Protein 7Z1K (pdb70)

Nearest PDB structures (foldseek):
  7z1k-assembly1_A  TM=1.006E+00  e=3.858E-34  Homo sapiens
  1ow1-assembly1_A  TM=9.967E-01  e=6.738E-31  Homo sapiens
  7z27-assembly1_B  TM=7.861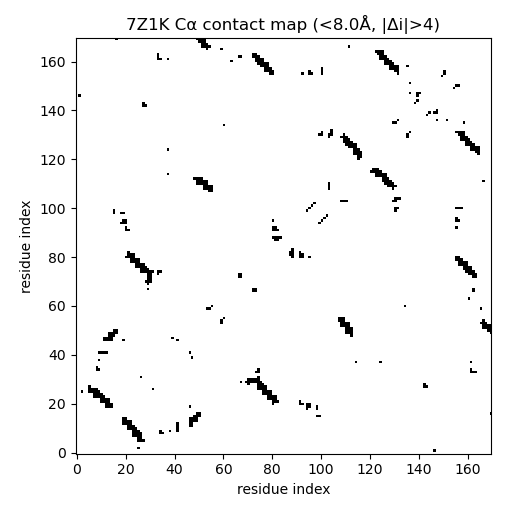E-01  e=8.344E-12  Homo sapiens
  7z27-assembly1_A  TM=7.556E-01  e=5.512E-12  Homo sapiens
  8g5o-assembly1_B  TM=2.895E-01  e=6.027E-01  Homo sapiens

Organism: Homo sapiens (NCBI:txid9606)

Foldseek 3Di:
DCLVVFDFDDWAWEAEDPAIATKTKTWQAAACVLVVVFPDDHPPDDHHYQDDKDALDDVRLVVLVVQVPHRHFKTKIKIAGDADDPVRRVVNQVRLVPVPQVVCVVVNIWTWDFGDDPPDPDGQKIKTKAWDDPSCLVVCCVRPVVVCVVDPVNGGIIMIMMGGD/DDDDD

B-factor: mean 33.81, std 11.43, range [14.98, 87.72]

Structure (mmCIF, N/CA/C/O backbone):
data_7Z1K
#
_entry.id   7Z1K
#
_cell.length_a   43.327
_cell.length_b   60.517
_cell.length_c   68.273
_cell.angle_alpha   90.000
_cell.angle_beta   90.000
_cell.angle_gamma   90.000
#
_symmetry.space_group_name_H-M   'P 21 21 21'
#
loop_
_entity.id
_entity.type
_entity.pdbx_description
1 polymer 'Msx2-interacting protein'
2 polymer SER-TYR-SER-PRO-THR-SEP
3 water water
#
loop_
_atom_site.group_PDB
_atom_site.id
_atom_site.type_symbol
_atom_site.label_atom_id
_atom_site.label_alt_id
_atom_site.label_comp_id
_atom_site.label_asym_id
_atom_site.label_entity_id
_atom_site.label_seq_id
_atom_site.pdbx_PDB_ins_code
_atom_site.Cartn_x
_atom_site.Cartn_y
_atom_site.Cartn_z
_atom_site.occupancy
_atom_site.B_iso_or_equiv
_atom_site.auth_seq_id
_atom_site.auth_comp_id
_atom_site.auth_asym_id
_atom_site.auth_atom_id
_atom_site.pdbx_PDB_model_num
ATOM 1 N N . GLN A 1 8 ? 5.58950 -0.87022 4.99408 1.000 70.66347 3500 GLN A N 1
ATOM 2 C CA . GLN A 1 8 ? 6.49797 -0.26291 4.03058 1.000 60.32234 3500 GLN A CA 1
ATOM 3 C C . GLN A 1 8 ? 6.24081 -0.79334 2.62413 1.000 72.47278 3500 GLN A C 1
ATOM 4 O O . GLN A 1 8 ? 5.34275 -1.60924 2.40829 1.000 75.41870 3500 GLN A O 1
ATOM 6 N N . LEU A 1 9 ? 7.03375 -0.31451 1.66777 1.000 68.41662 3501 LEU A N 1
ATOM 7 C CA . LEU A 1 9 ? 6.99753 -0.80436 0.29862 1.000 53.04092 3501 LEU A CA 1
ATOM 8 C C . LEU A 1 9 ? 8.05778 -1.86566 0.03904 1.000 45.06637 3501 LEU A C 1
ATOM 9 O O . LEU A 1 9 ? 8.22990 -2.29114 -1.10924 1.000 47.17409 3501 LEU A O 1
ATOM 14 N N . LEU A 1 10 ? 8.76990 -2.30055 1.07838 1.000 42.62639 3502 LEU A N 1
ATOM 15 C CA . LEU A 1 10 ? 9.76104 -3.36373 0.97885 1.000 46.15258 3502 LEU A CA 1
ATOM 16 C C . LEU A 1 10 ? 9.13640 -4.75317 0.93482 1.000 48.74003 3502 LEU A C 1
ATOM 17 O O . LEU A 1 10 ? 9.85443 -5.74924 1.09005 1.000 52.68614 3502 LEU A O 1
ATOM 22 N N . LYS A 1 11 ? 7.81643 -4.83751 0.76982 1.000 41.70681 3503 LYS A N 1
ATOM 23 C CA . LYS A 1 11 ? 7.18527 -6.08848 0.37312 1.000 37.51229 3503 LYS A CA 1
ATOM 24 C C . LYS A 1 11 ? 7.26579 -6.27780 -1.13450 1.000 36.22671 3503 LYS A C 1
ATOM 25 O O . LYS A 1 11 ? 7.35918 -7.41330 -1.62079 1.000 31.39452 3503 LYS A O 1
ATOM 31 N N . LYS A 1 12 ? 7.22997 -5.17200 -1.87866 1.000 26.05189 3504 LYS A N 1
ATOM 32 C CA . LYS A 1 12 ? 7.41433 -5.22062 -3.32212 1.000 34.49211 3504 LYS A CA 1
ATOM 33 C C . LYS A 1 12 ? 8.83398 -5.62390 -3.68409 1.000 33.24413 3504 LYS A C 1
ATOM 34 O O . LYS A 1 12 ? 9.06770 -6.16060 -4.77264 1.000 30.65086 3504 LYS A O 1
ATOM 40 N N . TYR A 1 13 ? 9.79019 -5.37304 -2.78562 1.000 30.73343 3505 TYR A N 1
ATOM 41 C CA . TYR A 1 13 ? 11.20920 -5.62546 -3.02443 1.000 29.57487 3505 TYR A CA 1
ATOM 42 C C . TYR A 1 13 ? 11.67825 -6.60515 -1.95477 1.000 24.57422 3505 TYR A C 1
ATOM 43 O O . TYR A 1 13 ? 12.26208 -6.20174 -0.93594 1.000 27.56711 3505 TYR A O 1
ATOM 52 N N . PRO A 1 14 ? 11.43622 -7.90008 -2.15375 1.000 26.07225 3506 PRO A N 1
ATOM 53 C CA . PRO A 1 14 ? 11.58882 -8.86253 -1.05444 1.000 27.36455 3506 PRO A CA 1
ATOM 54 C C . PRO A 1 14 ? 13.04344 -9.10715 -0.67461 1.000 25.61175 3506 PRO A C 1
ATOM 55 O O . PRO A 1 14 ? 13.95298 -9.01894 -1.50676 1.000 26.24467 3506 PRO A O 1
ATOM 59 N N . ILE A 1 15 ? 13.24171 -9.44468 0.60076 1.000 24.44122 3507 ILE A N 1
ATOM 60 C CA . ILE A 1 15 ? 14.56145 -9.80507 1.11250 1.000 21.93741 3507 ILE A CA 1
ATOM 61 C C . ILE A 1 15 ? 14.93781 -11.17913 0.57583 1.000 24.75941 3507 ILE A C 1
ATOM 62 O O . ILE A 1 15 ? 14.21784 -12.16333 0.78646 1.000 24.78345 3507 ILE A O 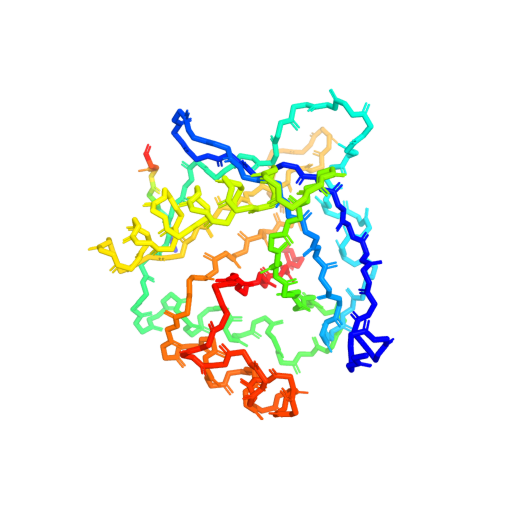1
ATOM 67 N N . VAL A 1 16 ? 16.07316 -11.25528 -0.11881 1.000 21.49639 3508 VAL A N 1
ATOM 68 C CA . VAL A 1 16 ? 16.55670 -12.51813 -0.66538 1.000 24.08684 3508 VAL A CA 1
ATOM 69 C C . VAL A 1 16 ? 17.85267 -12.98081 -0.01094 1.000 23.72709 3508 VAL A C 1
ATOM 70 O O . VAL A 1 16 ? 18.26547 -14.13219 -0.23354 1.000 24.80322 3508 VAL A O 1
ATOM 74 N N . TRP A 1 17 ? 18.49977 -12.13481 0.78627 1.000 21.48798 3509 TRP A N 1
ATOM 75 C CA . TRP A 1 17 ? 19.72336 -12.52268 1.48416 1.000 22.74727 3509 TRP A CA 1
ATOM 76 C C . TRP A 1 17 ? 19.87033 -11.65846 2.72264 1.000 20.44436 3509 TRP A C 1
ATOM 77 O O . TRP A 1 17 ? 19.48581 -10.48545 2.73053 1.000 22.89117 3509 TRP A O 1
ATOM 88 N N . GLN A 1 18 ? 20.44401 -12.24244 3.76538 1.000 21.43212 3510 GLN A N 1
ATOM 89 C CA . GLN A 1 18 ? 20.66517 -11.52603 5.01026 1.000 18.01280 3510 GLN A CA 1
ATOM 90 C C . GLN A 1 18 ? 21.97391 -12.02568 5.58557 1.000 26.95407 3510 GLN A C 1
ATOM 91 O O . GLN A 1 18 ? 22.16918 -13.23649 5.70590 1.000 24.80147 3510 GLN A O 1
ATOM 97 N N . GLY A 1 19 ? 22.88231 -11.11643 5.90208 1.000 19.45032 3511 GLY A N 1
ATOM 98 C CA . GLY A 1 19 ? 24.16701 -11.55527 6.40192 1.000 24.83887 3511 GLY A CA 1
ATOM 99 C C . GLY A 1 19 ? 25.07378 -10.38486 6.67374 1.000 22.72992 3511 GLY A C 1
ATOM 100 O O . GLY A 1 19 ? 24.61591 -9.25500 6.86210 1.000 25.70708 3511 GLY A O 1
ATOM 101 N N . LEU A 1 20 ? 26.37135 -10.67037 6.69992 1.000 21.99773 3512 LEU A N 1
ATOM 102 C CA . LEU A 1 20 ? 27.39298 -9.68068 7.01329 1.000 21.83376 3512 LEU A CA 1
ATOM 103 C C . LEU A 1 20 ? 28.22332 -9.38384 5.77595 1.000 19.52717 3512 LEU A C 1
ATOM 104 O O . LEU A 1 20 ? 28.65541 -10.31224 5.07760 1.000 23.09830 3512 LEU A O 1
ATOM 109 N N . LEU A 1 21 ? 28.46567 -8.10215 5.52288 1.000 18.43368 3513 LEU A N 1
ATOM 110 C CA . LEU A 1 21 ? 29.47168 -7.67198 4.56539 1.000 17.94390 3513 LEU A CA 1
ATOM 111 C C . LEU A 1 21 ? 30.75350 -7.36743 5.31672 1.000 21.75979 3513 LEU A C 1
ATOM 112 O O . LEU A 1 21 ? 30.72196 -6.98948 6.49162 1.000 21.75772 3513 LEU A O 1
ATOM 117 N N . ALA A 1 22 ? 31.88599 -7.51240 4.63072 1.000 20.78216 3514 ALA A N 1
ATOM 118 C CA . ALA A 1 22 ? 33.16425 -7.17410 5.23876 1.000 23.31011 3514 ALA A CA 1
ATOM 119 C C . ALA A 1 22 ? 33.98391 -6.33228 4.27627 1.000 25.18603 3514 ALA A C 1
ATOM 120 O O . ALA A 1 22 ? 33.90185 -6.47898 3.05404 1.000 23.59770 3514 ALA A O 1
ATOM 122 N N . LEU A 1 23 ? 34.76892 -5.43712 4.85570 1.000 20.93874 3515 LEU A N 1
ATOM 123 C CA . LEU A 1 23 ? 35.64577 -4.56034 4.09288 1.000 17.71600 3515 LEU A CA 1
ATOM 124 C C . LEU A 1 23 ? 36.74444 -4.16456 5.05748 1.000 23.92286 3515 LEU A C 1
ATOM 125 O O . LEU A 1 23 ? 36.45270 -3.56960 6.10224 1.000 24.77053 3515 LEU A O 1
ATOM 130 N N . LYS A 1 24 ? 37.97584 -4.55722 4.74816 1.000 24.70247 3516 LYS A N 1
ATOM 131 C CA . LYS A 1 24 ? 39.13143 -4.31877 5.62230 1.000 32.01274 3516 LYS A CA 1
ATOM 132 C C . LYS A 1 24 ? 38.82027 -4.96754 6.97073 1.000 24.11104 3516 LYS A C 1
ATOM 133 O O . LYS A 1 24 ? 38.49017 -6.16430 7.00395 1.000 24.03802 3516 LYS A O 1
ATOM 139 N N . ASN A 1 25 ? 38.90088 -4.24025 8.08503 1.000 24.80435 3517 ASN A N 1
ATOM 140 C CA . ASN A 1 25 ? 38.60452 -4.78400 9.40352 1.000 26.05036 3517 ASN A CA 1
ATOM 141 C C . ASN A 1 25 ? 37.20470 -4.42289 9.87657 1.000 25.51110 3517 ASN A C 1
ATOM 142 O O . ASN A 1 25 ? 36.92187 -4.49426 11.07623 1.000 28.55614 3517 ASN A O 1
ATOM 147 N N . ASP A 1 26 ? 36.31648 -4.05933 8.95933 1.000 25.58782 3518 ASP A N 1
ATOM 148 C CA . ASP A 1 26 ? 34.97879 -3.62098 9.31128 1.000 21.65149 3518 ASP A CA 1
ATOM 149 C C . ASP A 1 26 ? 33.96003 -4.62150 8.77674 1.000 19.19963 3518 ASP A C 1
ATOM 150 O O . ASP A 1 26 ? 34.20868 -5.30244 7.77744 1.000 23.58307 3518 ASP A O 1
ATOM 155 N N . THR A 1 27 ? 32.81402 -4.69849 9.45782 1.000 25.51564 3519 THR A N 1
ATOM 156 C CA . THR A 1 27 ? 31.69751 -5.54672 9.05530 1.000 22.62440 3519 THR A CA 1
ATOM 157 C C . THR A 1 27 ? 30.39215 -4.76352 9.17565 1.000 22.45431 3519 THR A C 1
ATOM 158 O O . THR A 1 27 ? 30.28395 -3.80061 9.93965 1.000 22.20653 3519 THR A O 1
ATOM 162 N N . ALA A 1 28 ? 29.38002 -5.19717 8.42660 1.000 18.64208 3520 ALA A N 1
ATOM 163 C CA . ALA A 1 28 ? 28.06925 -4.56977 8.56054 1.000 21.75768 3520 ALA A CA 1
ATOM 164 C C . ALA A 1 28 ? 26.98792 -5.58846 8.24548 1.000 20.33662 3520 ALA A C 1
ATOM 165 O O . ALA A 1 28 ? 27.07753 -6.27436 7.22558 1.000 21.81793 3520 ALA A O 1
ATOM 167 N N . ALA A 1 29 ? 25.96678 -5.66475 9.10798 1.000 21.30975 3521 ALA A N 1
ATOM 168 C CA . ALA A 1 29 ? 24.84867 -6.57810 8.89020 1.000 23.20879 3521 ALA A CA 1
ATOM 169 C C . ALA A 1 29 ? 23.83016 -5.93078 7.96293 1.000 20.40941 3521 ALA A C 1
ATOM 170 O O . ALA A 1 29 ? 23.35953 -4.81474 8.22480 1.000 21.94622 3521 ALA A O 1
ATOM 172 N N . VAL A 1 30 ? 23.48264 -6.63305 6.88208 1.000 19.06411 3522 VAL A N 1
ATOM 173 C CA . VAL A 1 30 ? 22.58878 -6.08493 5.87793 1.000 16.73956 3522 VAL A CA 1
ATOM 174 C C . VAL A 1 30 ? 21.53665 -7.10075 5.47582 1.000 18.59511 3522 VAL A C 1
ATOM 175 O O . VAL A 1 30 ? 21.71219 -8.31937 5.58753 1.000 20.90290 3522 VAL A O 1
ATOM 179 N N . GLN A 1 31 ? 20.44199 -6.56568 4.95642 1.000 19.66172 3523 GLN A N 1
ATOM 180 C CA . GLN A 1 31 ? 19.45192 -7.34043 4.22594 1.000 20.44467 3523 GLN A CA 1
ATOM 181 C C . GLN A 1 31 ? 19.47020 -6.87122 2.77768 1.000 21.33329 3523 GLN A C 1
ATOM 182 O O . GLN A 1 31 ? 19.50769 -5.65915 2.51528 1.000 21.14749 3523 GLN A O 1
ATOM 188 N N . LEU A 1 32 ? 19.49064 -7.81983 1.84169 1.000 21.06996 3524 LEU A N 1
ATOM 189 C CA . LEU A 1 32 ? 19.50633 -7.49755 0.41860 1.000 14.98003 3524 LEU A CA 1
ATOM 190 C C . LEU A 1 32 ? 18.11044 -7.68620 -0.16065 1.000 20.91386 3524 LEU A C 1
ATOM 191 O O . LEU A 1 32 ? 17.55508 -8.79235 -0.10261 1.000 22.29755 3524 LEU A O 1
ATOM 196 N N . HIS A 1 33 ? 17.55938 -6.61191 -0.72284 1.000 21.55599 3525 HIS A N 1
ATOM 197 C CA . HIS A 1 33 ? 16.22321 -6.60150 -1.31574 1.000 24.65577 3525 HIS A CA 1
ATOM 198 C C . HIS A 1 33 ? 16.30404 -6.73413 -2.83435 1.000 19.88740 3525 HIS A C 1
ATOM 199 O O . HIS A 1 33 ? 17.06034 -6.00117 -3.48286 1.000 22.94523 3525 HIS A O 1
ATOM 206 N N . PHE A 1 34 ? 15.49971 -7.63337 -3.39942 1.000 21.13821 3526 PHE A N 1
ATOM 207 C CA . PHE A 1 34 ? 15.47453 -7.80593 -4.85298 1.000 22.49265 3526 PHE A CA 1
ATOM 208 C C . PHE A 1 34 ? 14.77729 -6.63029 -5.53854 1.000 25.15619 3526 PHE A C 1
ATOM 209 O O . PHE A 1 34 ? 13.63719 -6.29237 -5.20509 1.000 26.51898 3526 PHE A O 1
ATOM 217 N N . VAL A 1 35 ? 15.44753 -6.01009 -6.50690 1.000 24.49709 3527 VAL A N 1
ATOM 218 C CA . VAL A 1 35 ? 14.89980 -4.85480 -7.21656 1.000 26.27114 3527 VAL A CA 1
ATOM 219 C C . VAL A 1 35 ? 14.49570 -5.20567 -8.64288 1.000 30.15702 3527 VAL A C 1
ATOM 220 O O . VAL A 1 35 ? 13.35959 -4.95475 -9.04925 1.000 30.93154 3527 VAL A O 1
ATOM 224 N N . SER A 1 36 ? 15.41462 -5.76727 -9.42710 1.000 24.85972 3528 SER A N 1
ATOM 225 C CA . SER A 1 36 ? 15.07262 -6.15324 -10.78914 1.000 28.35644 3528 SER A CA 1
ATOM 226 C C . SER A 1 36 ? 16.08976 -7.15959 -11.30488 1.000 24.08262 3528 SER A C 1
ATOM 227 O O . SER A 1 36 ? 17.10224 -7.44927 -10.65894 1.000 26.26507 3528 SER A O 1
ATOM 230 N N . GLY A 1 37 ? 15.80334 -7.68690 -12.48763 1.000 25.84644 3529 GLY A N 1
ATOM 231 C CA . GLY A 1 37 ? 16.69751 -8.63489 -13.10937 1.000 20.77253 3529 GLY A CA 1
ATOM 232 C C . GLY A 1 37 ? 16.31753 -10.06519 -12.79511 1.000 30.31751 3529 GLY A C 1
ATOM 233 O O . GLY A 1 37 ? 15.12993 -10.39540 -12.70610 1.000 28.60392 3529 GLY A O 1
ATOM 234 N N . ASN A 1 38 ? 17.32360 -10.91429 -12.59757 1.000 25.96750 3530 ASN A N 1
ATOM 235 C CA . ASN A 1 38 ? 17.15298 -12.35742 -12.46027 1.000 31.00808 3530 ASN A CA 1
ATOM 236 C C . ASN A 1 38 ? 17.51532 -12.75043 -11.02784 1.000 29.09200 3530 ASN A C 1
ATOM 237 O O . ASN A 1 38 ? 18.69655 -12.79118 -10.67147 1.000 31.52589 3530 ASN A O 1
ATOM 242 N N . ASN A 1 39 ? 16.50436 -13.04813 -10.20716 1.000 37.35919 3531 ASN A N 1
ATOM 243 C CA . ASN A 1 39 ? 16.77279 -13.37766 -8.80679 1.000 39.43375 3531 ASN A CA 1
ATOM 244 C C . ASN A 1 39 ? 17.58720 -14.65699 -8.63967 1.000 42.13805 3531 ASN A C 1
ATOM 245 O O . ASN A 1 39 ? 18.23269 -14.83176 -7.59831 1.000 37.96743 3531 ASN A O 1
ATOM 250 N N . VAL A 1 40 ? 17.56515 -15.55863 -9.62525 1.000 33.63193 3532 VAL A N 1
ATOM 251 C CA . VAL A 1 40 ? 18.31654 -16.80321 -9.50454 1.000 37.33791 3532 VAL A CA 1
ATOM 252 C C . VAL A 1 40 ? 19.79688 -16.51049 -9.31681 1.000 32.14464 3532 VAL A C 1
ATOM 253 O O . VAL A 1 40 ? 20.50087 -17.24346 -8.60812 1.000 36.28212 3532 VAL A O 1
ATOM 257 N N . LEU A 1 41 ? 20.28425 -15.41638 -9.90915 1.000 32.74011 3533 LEU A N 1
ATOM 258 C CA . LEU A 1 41 ? 21.69036 -15.06469 -9.76187 1.000 30.76169 3533 LEU A CA 1
ATOM 259 C C . LEU A 1 41 ? 22.04223 -14.78477 -8.30744 1.000 25.64868 3533 LEU A C 1
ATOM 260 O O . LEU A 1 41 ? 23.16525 -15.06568 -7.87913 1.000 34.08480 3533 LEU A O 1
ATOM 265 N N . ALA A 1 42 ? 21.10215 -14.24712 -7.52892 1.000 24.55397 3534 ALA A N 1
ATOM 266 C CA . ALA A 1 42 ? 21.38842 -14.01092 -6.11850 1.000 30.49115 3534 ALA A CA 1
ATOM 267 C C . ALA A 1 42 ? 21.57111 -15.32916 -5.38065 1.000 24.34502 3534 ALA A C 1
ATOM 268 O O . ALA A 1 42 ? 22.55676 -15.51704 -4.66018 1.000 26.17214 3534 ALA A O 1
ATOM 270 N N . HIS A 1 43 ? 20.61539 -16.24810 -5.54657 1.000 26.53568 3535 HIS A N 1
ATOM 271 C CA . HIS A 1 43 ? 20.70245 -17.56353 -4.92282 1.000 29.90718 3535 HIS A CA 1
ATOM 272 C C . HIS A 1 43 ? 21.97351 -18.29584 -5.33060 1.000 24.53138 3535 HIS A C 1
ATOM 273 O O . HIS A 1 43 ? 22.58655 -18.99077 -4.50923 1.000 27.52715 3535 HIS A O 1
ATOM 280 N N . ARG A 1 44 ? 22.39500 -18.14054 -6.58559 1.000 25.31015 3536 ARG A N 1
ATOM 281 C CA . ARG A 1 44 ? 23.56428 -18.86482 -7.07591 1.000 32.06881 3536 ARG A CA 1
ATOM 282 C C . ARG A 1 44 ? 24.87657 -18.20857 -6.67069 1.000 33.29654 3536 ARG A C 1
ATOM 283 O O . ARG A 1 44 ? 25.86863 -18.91127 -6.44913 1.000 30.93412 3536 ARG A O 1
ATOM 291 N N . SER A 1 45 ? 24.91049 -16.87967 -6.57461 1.000 30.39006 3537 SER A N 1
ATOM 292 C CA . SER A 1 45 ? 26.16302 -16.16050 -6.36774 1.000 27.27081 3537 SER A CA 1
ATOM 293 C C . SER A 1 45 ? 26.46546 -15.84182 -4.91232 1.000 31.82548 3537 SER A C 1
ATOM 294 O O . SER A 1 45 ? 27.63955 -15.70210 -4.55503 1.000 38.03526 3537 SER A O 1
ATOM 297 N N . LEU A 1 46 ? 25.45876 -15.72400 -4.06941 1.000 22.45048 3538 LEU A N 1
ATOM 298 C CA . LEU A 1 46 ? 25.74074 -15.25407 -2.72057 1.000 23.64715 3538 LEU A CA 1
ATOM 299 C C . LEU A 1 46 ? 26.03889 -16.42473 -1.78574 1.000 32.11304 3538 LEU A C 1
ATOM 300 O O . LEU A 1 46 ? 25.55326 -17.54018 -1.99906 1.000 26.57421 3538 LEU A O 1
ATOM 305 N N . PRO A 1 47 ? 26.83280 -16.21830 -0.74263 1.000 31.05833 3539 PRO A N 1
ATOM 306 C CA . PRO A 1 47 ? 27.21613 -17.33572 0.12454 1.000 30.77417 3539 PRO A CA 1
ATOM 307 C C . PRO A 1 47 ? 26.08182 -17.74304 1.05671 1.000 27.15021 3539 PRO A C 1
ATOM 308 O O . PRO A 1 47 ? 25.01576 -17.12684 1.10655 1.000 36.34554 3539 PRO A O 1
ATOM 312 N N . LEU A 1 48 ? 26.32695 -18.82228 1.78929 1.000 37.72297 3540 LEU A N 1
ATOM 313 C CA . LEU A 1 48 ? 25.49126 -19.13473 2.93762 1.000 42.35644 3540 LEU A CA 1
ATOM 314 C C . LEU A 1 48 ? 25.77899 -18.14212 4.05626 1.000 53.43481 3540 LEU A C 1
ATOM 315 O O . LEU A 1 48 ? 26.92696 -17.73634 4.27319 1.000 45.32376 3540 LEU A O 1
ATOM 320 N N . SER A 1 49 ? 24.72887 -17.74705 4.77247 1.000 38.97759 3541 SER A N 1
ATOM 321 C CA . SER A 1 49 ? 24.87014 -16.79517 5.86625 1.000 64.28823 3541 SER A CA 1
ATOM 322 C C . SER A 1 49 ? 24.51525 -17.41270 7.21405 1.000 67.88881 3541 SER A C 1
ATOM 323 O O . SER A 1 49 ? 24.25367 -16.68560 8.17759 1.000 61.01107 3541 SER A O 1
ATOM 326 N N . GLU A 1 50 ? 24.50849 -18.74275 7.30312 1.000 71.86948 3542 GLU A N 1
ATOM 327 C CA . GLU A 1 50 ? 24.23862 -19.43645 8.56059 1.000 74.52992 3542 GLU A CA 1
ATOM 328 C C . GLU A 1 50 ? 25.50843 -19.49626 9.41456 1.000 70.58930 3542 GLU A C 1
ATOM 329 O O . GLU A 1 50 ? 26.02184 -20.55952 9.76090 1.000 74.72660 3542 GLU A O 1
ATOM 331 N N . GLY A 1 51 ? 26.01828 -18.31171 9.74304 1.000 74.52474 3543 GLY A N 1
ATOM 332 C CA . GLY A 1 51 ? 27.17917 -18.18112 10.59814 1.000 68.09477 3543 GLY A CA 1
ATOM 333 C C . GLY A 1 51 ? 28.52198 -18.27514 9.90968 1.000 69.16692 3543 GLY A C 1
ATOM 334 O O . GLY A 1 51 ? 29.54518 -18.34851 10.60069 1.000 66.21834 3543 GLY A O 1
ATOM 335 N N . GLY A 1 52 ? 28.55944 -18.27022 8.57626 1.000 61.43840 3544 GLY A N 1
ATOM 336 C CA . GLY A 1 52 ? 29.80664 -18.40038 7.86154 1.000 44.19606 3544 GLY A CA 1
ATOM 337 C C . GLY A 1 52 ? 30.57741 -17.09888 7.80929 1.000 38.89838 3544 GLY A C 1
ATOM 338 O O . GLY A 1 52 ? 30.17705 -16.06879 8.36724 1.000 44.33321 3544 GLY A O 1
ATOM 339 N N . PRO A 1 53 ? 31.71771 -17.13604 7.12607 1.000 37.50758 3545 PRO A N 1
ATOM 340 C CA . PRO A 1 53 ? 32.51904 -15.92414 6.97993 1.000 42.04789 3545 PRO A CA 1
ATOM 341 C C . PRO A 1 53 ? 31.72829 -14.84263 6.27364 1.000 36.81481 3545 PRO A C 1
ATOM 342 O O . PRO A 1 53 ? 30.85918 -15.13333 5.42896 1.000 29.33698 3545 PRO A O 1
ATOM 346 N N . PRO A 1 54 ? 32.00225 -13.57605 6.57283 1.000 33.54610 3546 PRO A N 1
ATOM 347 C CA . PRO A 1 54 ? 31.26766 -12.49251 5.91702 1.000 23.15845 3546 PRO A CA 1
ATOM 348 C C . PRO A 1 54 ? 31.59221 -12.41597 4.43107 1.000 24.47085 3546 PRO A C 1
ATOM 349 O O . PRO A 1 54 ? 32.62835 -12.88254 3.95518 1.000 31.50576 3546 PRO A O 1
ATOM 353 N N . LEU A 1 55 ? 30.65195 -11.84330 3.69079 1.000 26.02598 3547 LEU A N 1
ATOM 354 C CA . LEU A 1 55 ? 30.84714 -11.52528 2.27930 1.000 21.94714 3547 LEU A CA 1
ATOM 355 C C . LEU A 1 55 ? 31.84488 -10.38061 2.16444 1.000 26.12967 3547 LEU A C 1
ATOM 356 O O . LEU A 1 55 ? 31.50841 -9.23532 2.48831 1.000 22.06709 3547 LEU A O 1
ATOM 361 N N . ARG A 1 56 ? 33.06523 -10.66691 1.69801 1.000 21.09592 3548 ARG A N 1
ATOM 362 C CA . ARG A 1 56 ? 34.16889 -9.71998 1.82209 1.000 22.98430 3548 ARG A CA 1
ATOM 363 C C . ARG A 1 56 ? 34.42977 -8.96825 0.52180 1.000 24.72000 3548 ARG A C 1
ATOM 364 O O . ARG A 1 56 ? 34.66090 -9.58052 -0.53104 1.000 23.26894 3548 ARG A O 1
ATOM 372 N N . ILE A 1 57 ? 34.42140 -7.63906 0.61321 1.000 24.63411 3549 ILE A N 1
ATOM 373 C CA . ILE A 1 57 ? 34.86580 -6.76491 -0.46821 1.000 23.19830 3549 ILE A CA 1
ATOM 374 C C . ILE A 1 57 ? 36.38235 -6.63946 -0.35625 1.000 27.33264 3549 ILE A C 1
ATOM 375 O O . ILE A 1 57 ? 36.89108 -6.03762 0.59120 1.000 29.16947 3549 ILE A O 1
ATOM 380 N N . ALA A 1 58 ? 37.10929 -7.20078 -1.32326 1.000 27.78058 3550 ALA A N 1
ATOM 381 C CA . ALA A 1 58 ? 38.56326 -7.10159 -1.33120 1.000 27.82803 3550 ALA A CA 1
ATOM 382 C C . ALA A 1 58 ? 39.09843 -6.47935 -2.60939 1.000 29.32101 3550 ALA A C 1
ATOM 383 O O . ALA A 1 58 ? 40.31775 -6.41072 -2.78928 1.000 29.04258 3550 ALA A O 1
ATOM 385 N N . GLN A 1 59 ? 38.22556 -6.03962 -3.50734 1.000 25.21070 3551 GLN A N 1
ATOM 386 C CA . GLN A 1 59 ? 38.64487 -5.35541 -4.71913 1.000 27.10882 3551 GLN A CA 1
ATOM 387 C C . GLN A 1 59 ? 37.72084 -4.17090 -4.94785 1.000 29.07292 3551 GLN A C 1
ATOM 388 O O . GLN A 1 59 ? 36.62826 -4.09443 -4.37967 1.000 25.57774 3551 GLN A O 1
ATOM 394 N N . ARG A 1 60 ? 38.16692 -3.23619 -5.78193 1.000 25.43221 3552 ARG A N 1
ATOM 395 C CA . ARG A 1 60 ? 37.32311 -2.09573 -6.10954 1.000 24.92019 3552 ARG A CA 1
ATOM 396 C C . ARG A 1 60 ? 37.50672 -1.68516 -7.56061 1.000 26.89634 3552 ARG A C 1
ATOM 397 O O . ARG A 1 60 ? 38.54809 -1.92003 -8.17802 1.000 28.30044 3552 ARG A O 1
ATOM 405 N N . MET A 1 61 ? 36.46831 -1.03599 -8.08278 1.000 23.80683 3553 MET A N 1
ATOM 406 C CA . MET A 1 61 ? 36.41621 -0.55435 -9.45489 1.000 30.17547 3553 MET A CA 1
ATOM 407 C C . MET A 1 61 ? 36.11176 0.93812 -9.44165 1.000 26.40476 3553 MET A C 1
ATOM 408 O O . MET A 1 61 ? 35.22647 1.38823 -8.70624 1.000 26.75196 3553 MET A O 1
ATOM 413 N N . ARG A 1 62 ? 36.86700 1.70720 -10.22529 1.000 24.16555 3554 ARG A N 1
ATOM 414 C CA . ARG A 1 62 ? 36.65457 3.14742 -10.27934 1.000 23.83529 3554 ARG A CA 1
ATOM 415 C C . ARG A 1 62 ? 35.27862 3.46462 -10.84272 1.000 24.25566 3554 ARG A C 1
ATOM 416 O O . ARG A 1 62 ? 34.80253 2.80145 -11.7727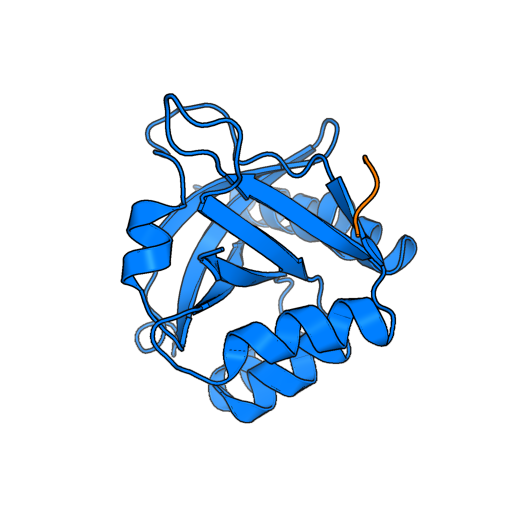0 1.000 25.72136 3554 ARG A O 1
ATOM 424 N N . LEU A 1 63 ? 34.64157 4.49115 -10.27391 1.000 22.85083 3555 LEU A N 1
ATOM 425 C CA . LEU A 1 63 ? 33.37212 5.01878 -10.78028 1.000 23.30914 3555 LEU A CA 1
ATOM 426 C C . LEU A 1 63 ? 33.63434 6.00299 -11.92561 1.000 27.11615 3555 LEU A C 1
ATOM 427 O O . LEU A 1 63 ? 33.36757 7.20273 -11.83826 1.000 26.94328 3555 LEU A O 1
ATOM 432 N N . GLU A 1 64 ? 34.15646 5.46086 -13.02850 1.000 26.44478 3556 GLU A N 1
ATOM 433 C CA . GLU A 1 64 ? 34.53085 6.23768 -14.20594 1.000 26.18748 3556 GLU A CA 1
ATOM 434 C C . GLU A 1 64 ? 33.87865 5.63166 -15.44624 1.000 25.47934 3556 GLU A C 1
ATOM 435 O O . GLU A 1 64 ? 33.29225 4.54313 -15.40134 1.000 22.91733 3556 GLU A O 1
ATOM 441 N N . ALA A 1 65 ? 34.00341 6.35291 -16.56597 1.000 24.38874 3557 ALA A N 1
ATOM 442 C CA . ALA A 1 65 ? 33.14847 6.12132 -17.73128 1.000 24.62562 3557 ALA A CA 1
ATOM 443 C C . ALA A 1 65 ? 33.16549 4.66570 -18.19010 1.000 25.66327 3557 ALA A C 1
ATOM 444 O O . ALA A 1 65 ? 32.12144 4.00484 -18.22175 1.000 24.96771 3557 ALA A O 1
ATOM 446 N N . THR A 1 66 ? 34.33985 4.13149 -18.54451 1.000 22.66943 3558 THR A N 1
ATOM 447 C CA . THR A 1 66 ? 34.33396 2.80560 -19.16545 1.000 24.08011 3558 THR A CA 1
ATOM 448 C C . THR A 1 66 ? 34.00613 1.69960 -18.15978 1.000 21.86784 3558 THR A C 1
ATOM 449 O O . THR A 1 66 ? 33.40922 0.68407 -18.53634 1.000 25.31253 3558 THR A O 1
ATOM 453 N N . GLN A 1 67 ? 34.38533 1.87110 -16.89105 1.000 22.17186 3559 GLN A N 1
ATOM 454 C CA . GLN A 1 67 ? 34.00699 0.90252 -15.86572 1.000 25.56296 3559 GLN A CA 1
ATOM 455 C C . GLN A 1 67 ? 32.49253 0.82850 -15.72297 1.000 24.77902 3559 GLN A C 1
ATOM 456 O O . GLN A 1 67 ? 31.91028 -0.26219 -15.71315 1.000 22.25095 3559 GLN A O 1
ATOM 462 N N . LEU A 1 68 ? 31.83730 1.98971 -15.63892 1.000 23.01968 3560 LEU A N 1
ATOM 463 C CA . LEU A 1 68 ? 30.38831 2.02984 -15.46961 1.000 22.08194 3560 LEU A CA 1
ATOM 464 C C . LEU A 1 68 ? 29.66369 1.59018 -16.73911 1.000 23.85408 3560 LEU A C 1
ATOM 465 O O . LEU A 1 68 ? 28.61957 0.92426 -16.66657 1.000 24.76350 3560 LEU A O 1
ATOM 470 N N . GLU A 1 69 ? 30.20261 1.94520 -17.91170 1.000 24.49038 3561 GLU A N 1
ATOM 471 C CA . GLU A 1 69 ? 29.64454 1.42501 -19.15842 1.000 24.19732 3561 GLU A CA 1
ATOM 472 C C . GLU A 1 69 ? 29.64880 -0.09791 -19.16097 1.000 23.58462 3561 GLU A C 1
ATOM 473 O O . GLU A 1 69 ? 28.70420 -0.73259 -19.64998 1.000 28.22586 3561 GLU A O 1
ATOM 479 N N . GLY A 1 70 ? 30.71292 -0.70144 -18.62673 1.000 22.94722 3562 GLY A N 1
ATOM 480 C CA . GLY A 1 70 ? 30.77924 -2.14859 -18.56754 1.000 22.70292 3562 GLY A CA 1
ATOM 481 C C . GLY A 1 70 ? 29.69396 -2.72311 -17.68382 1.000 27.71725 3562 GLY A C 1
ATOM 482 O O . GLY A 1 70 ? 29.07391 -3.73369 -18.02375 1.000 28.27446 3562 GLY A O 1
ATOM 483 N N . VAL A 1 71 ? 29.42634 -2.06525 -16.55510 1.000 25.40214 3563 VAL A N 1
ATOM 484 C CA . VAL A 1 71 ? 28.36810 -2.53051 -15.66673 1.000 23.95516 3563 VAL A CA 1
ATOM 485 C C . VAL A 1 71 ? 27.01066 -2.38998 -16.34285 1.000 25.47799 3563 VAL A C 1
ATOM 486 O O . VAL A 1 71 ? 26.20757 -3.33156 -16.35526 1.000 27.25004 3563 VAL A O 1
ATOM 490 N N . ALA A 1 72 ? 26.73663 -1.21658 -16.92028 1.000 23.41006 3564 ALA A N 1
ATOM 491 C CA . ALA A 1 72 ? 25.48140 -1.02431 -17.64276 1.000 25.17988 3564 ALA A CA 1
ATOM 492 C C . ALA A 1 72 ? 25.31304 -2.03446 -18.77508 1.000 28.74500 3564 ALA A C 1
ATOM 493 O O . ALA A 1 72 ? 24.18798 -2.47124 -19.05341 1.000 26.64207 3564 ALA A O 1
ATOM 495 N N . ARG A 1 73 ? 26.41364 -2.42491 -19.42423 1.000 29.43311 3565 ARG A N 1
ATOM 496 C CA . ARG A 1 73 ? 26.36118 -3.37819 -20.53385 1.000 29.75861 3565 ARG A CA 1
ATOM 497 C C . ARG A 1 73 ? 25.66961 -4.68207 -20.13661 1.000 40.07941 3565 ARG A C 1
ATOM 498 O O . ARG A 1 73 ? 24.83009 -5.20553 -20.88071 1.000 33.01054 3565 ARG A O 1
ATOM 506 N N . ARG A 1 74 ? 25.99728 -5.21434 -18.96094 1.000 37.50560 3566 ARG A N 1
ATOM 507 C CA . ARG A 1 74 ? 25.41082 -6.47299 -18.51791 1.000 45.99447 3566 ARG A CA 1
ATOM 508 C C . ARG A 1 74 ? 23.98590 -6.31745 -18.01004 1.000 33.38558 3566 ARG A C 1
ATOM 509 O O . ARG A 1 74 ? 23.33251 -7.32595 -17.72526 1.000 48.06423 3566 ARG A O 1
ATOM 517 N N . MET A 1 75 ? 23.48239 -5.09215 -17.91768 1.000 32.34960 3567 MET A N 1
ATOM 518 C CA . MET A 1 75 ? 22.18007 -4.81076 -17.33995 1.000 29.72111 3567 MET A CA 1
ATOM 519 C C . MET A 1 75 ? 21.08658 -4.66774 -18.38803 1.000 31.82210 3567 MET A C 1
ATOM 520 O O . MET A 1 75 ? 19.96276 -4.29298 -18.04323 1.000 34.93075 3567 MET A O 1
ATOM 525 N N . THR A 1 76 ? 21.39060 -4.94535 -19.66144 1.000 38.06021 3568 THR A N 1
ATOM 526 C CA . THR A 1 76 ? 20.43805 -4.71125 -20.73860 1.000 41.38007 3568 THR A CA 1
ATOM 527 C C . THR A 1 76 ? 19.47293 -5.86845 -20.96852 1.000 50.10411 3568 THR A C 1
ATOM 528 O O . THR A 1 76 ? 18.43852 -5.66594 -21.61501 1.000 54.52545 3568 THR A O 1
ATOM 532 N N . VAL A 1 77 ? 19.77169 -7.06778 -20.47152 1.000 45.41407 3569 VAL A N 1
ATOM 533 C CA . VAL A 1 77 ? 18.86494 -8.20615 -20.59590 1.000 45.87434 3569 VAL A CA 1
ATOM 534 C C . VAL A 1 77 ? 18.59930 -8.78007 -19.20894 1.000 46.07591 3569 VAL A C 1
ATOM 535 O O . VAL A 1 77 ? 19.52871 -8.96199 -18.41420 1.000 41.57481 3569 VAL A O 1
ATOM 539 N N . GLU A 1 78 ? 17.32647 -9.06844 -18.92531 1.000 43.01712 3570 GLU A N 1
ATOM 540 C CA . GLU A 1 78 ? 16.89622 -9.34584 -17.55905 1.000 40.21995 3570 GLU A CA 1
ATOM 541 C C . GLU A 1 78 ? 17.50055 -10.62382 -16.98988 1.000 41.90488 3570 GLU A C 1
ATOM 542 O O . GLU A 1 78 ? 17.55925 -10.76695 -15.76356 1.000 42.84456 3570 GLU A O 1
ATOM 548 N N . THR A 1 79 ? 17.94791 -11.55267 -17.83612 1.000 37.98616 3571 THR A N 1
ATOM 549 C CA . THR A 1 79 ? 18.43857 -12.83240 -17.34201 1.000 32.32120 3571 THR A CA 1
ATOM 550 C C . THR A 1 79 ? 19.90297 -12.79766 -16.92844 1.000 30.58463 3571 THR A C 1
ATOM 551 O O . THR A 1 79 ? 20.36530 -13.73169 -16.26513 1.000 34.86557 3571 THR A O 1
ATOM 555 N N . ASP A 1 80 ? 20.64680 -11.76256 -17.30035 1.000 35.08980 3572 ASP A N 1
ATOM 556 C CA . ASP A 1 80 ? 22.08502 -11.77016 -17.09860 1.000 42.82828 3572 ASP A CA 1
ATOM 557 C C . ASP A 1 80 ? 22.53241 -10.95463 -15.89500 1.000 34.60250 3572 ASP A C 1
ATOM 558 O O . ASP A 1 80 ? 23.72714 -10.95239 -15.58552 1.000 33.09624 3572 ASP A O 1
ATOM 563 N N . TYR A 1 81 ? 21.61369 -10.28419 -15.20077 1.000 32.18864 3573 TYR A N 1
ATOM 564 C CA . TYR A 1 81 ? 21.97784 -9.48197 -14.04293 1.000 28.17430 3573 TYR A CA 1
ATOM 565 C C . TYR A 1 81 ? 20.92887 -9.61992 -12.95053 1.000 22.52662 3573 TYR A C 1
ATOM 566 O O . TYR A 1 81 ? 19.81538 -10.09331 -13.17224 1.000 25.29722 3573 TYR A O 1
ATOM 575 N N . CYS A 1 82 ? 21.31932 -9.19226 -11.76029 1.000 17.92893 3574 CYS A N 1
ATOM 576 C CA . CYS A 1 82 ? 20.42394 -9.05338 -10.62027 1.000 19.21543 3574 CYS A CA 1
ATOM 577 C C . CYS A 1 82 ? 20.77198 -7.74455 -9.93942 1.000 26.06711 3574 CYS A C 1
ATOM 578 O O . CYS A 1 82 ? 21.95087 -7.49372 -9.68731 1.000 27.76835 3574 CYS A O 1
ATOM 581 N N . LEU A 1 83 ? 19.76762 -6.92800 -9.61884 1.000 23.82044 3575 LEU A N 1
ATOM 582 C CA . LEU A 1 83 ? 19.97831 -5.65778 -8.92850 1.000 18.70066 3575 LEU A CA 1
ATOM 583 C C . LEU A 1 83 ? 19.38192 -5.75894 -7.53270 1.000 23.02042 3575 LEU A C 1
ATOM 584 O O . LEU A 1 83 ? 18.19593 -6.06440 -7.37908 1.000 24.00603 3575 LEU A O 1
ATOM 589 N N . LEU A 1 84 ? 20.20527 -5.53190 -6.51712 1.000 20.36141 3576 LEU A N 1
ATOM 590 C CA . LEU A 1 84 ? 19.76864 -5.67118 -5.14160 1.000 21.79939 3576 LEU A CA 1
ATOM 591 C C . LEU A 1 84 ? 20.00539 -4.35754 -4.42048 1.000 18.11926 3576 LEU A C 1
ATOM 592 O O . LEU A 1 84 ? 20.89007 -3.58031 -4.78761 1.000 22.27884 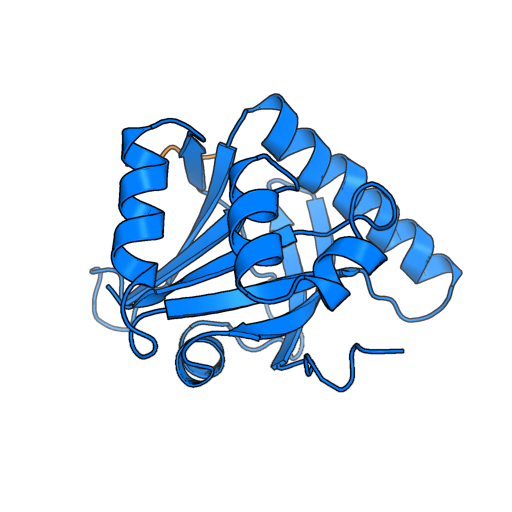3576 LEU A O 1
ATOM 597 N N . LEU A 1 85 ? 19.18654 -4.09876 -3.40907 1.000 19.03478 3577 LEU A N 1
ATOM 598 C CA . LEU A 1 85 ? 19.37403 -2.97164 -2.50832 1.000 22.42572 3577 LEU A CA 1
ATOM 599 C C . LEU A 1 85 ? 19.74548 -3.48880 -1.12289 1.000 20.17608 3577 LEU A C 1
ATOM 600 O O . LEU A 1 85 ? 19.02523 -4.31124 -0.54503 1.000 22.49304 3577 LEU A O 1
ATOM 605 N N . ALA A 1 86 ? 20.86739 -3.00640 -0.58890 1.000 18.01855 3578 ALA A N 1
ATOM 606 C CA . ALA A 1 86 ? 21.34870 -3.41104 0.72267 1.000 22.80736 3578 ALA A CA 1
ATOM 607 C C . ALA A 1 86 ? 20.93965 -2.36649 1.74962 1.000 19.62641 3578 ALA A C 1
ATOM 608 O O . ALA A 1 86 ? 21.25199 -1.18350 1.58340 1.000 22.03662 3578 ALA A O 1
ATOM 610 N N . LEU A 1 87 ? 20.26677 -2.80999 2.81145 1.000 21.46537 3579 LEU A N 1
ATOM 611 C CA . LEU A 1 87 ? 19.84455 -1.98041 3.92831 1.000 23.07674 3579 LEU A CA 1
ATOM 612 C C . LEU A 1 87 ? 20.34210 -2.57116 5.24175 1.000 23.51252 3579 LEU A C 1
ATOM 613 O O . LEU A 1 87 ? 20.45367 -3.79703 5.37087 1.000 20.36751 3579 LEU A O 1
ATOM 618 N N . PRO A 1 88 ? 20.64206 -1.73304 6.23552 1.000 25.29599 3580 PRO A N 1
ATOM 619 C CA . PRO A 1 88 ? 21.14318 -2.25884 7.51188 1.000 18.81957 3580 PRO A CA 1
ATOM 620 C C . PRO A 1 88 ? 20.07730 -3.02228 8.28972 1.000 21.93779 3580 PRO A C 1
ATOM 621 O O . PRO A 1 88 ? 18.87304 -2.83453 8.11400 1.000 25.91900 3580 PRO A O 1
ATOM 625 N N . CYS A 1 89 ? 20.54246 -3.90525 9.16891 1.000 24.69774 3581 CYS A N 1
ATOM 626 C CA . CYS A 1 89 ? 19.63609 -4.65374 10.03005 1.000 19.23099 3581 CYS A CA 1
ATOM 627 C C . CYS A 1 89 ? 20.37815 -5.02701 11.30601 1.000 23.97126 3581 CYS A C 1
ATOM 628 O O . CYS A 1 89 ? 21.60242 -4.92032 11.39006 1.000 26.11637 3581 CYS A O 1
ATOM 631 N N . GLY A 1 90 ? 19.62102 -5.45209 12.31150 1.000 29.60052 3582 GLY A N 1
ATOM 632 C CA . GLY A 1 90 ? 20.22717 -5.80356 13.58347 1.000 25.91125 3582 GLY A CA 1
ATOM 633 C C . GLY A 1 90 ? 19.20689 -6.45653 14.48799 1.000 26.80405 3582 GLY A C 1
ATOM 634 O O . GLY A 1 90 ? 18.02687 -6.56537 14.15281 1.000 29.71783 3582 GLY A O 1
ATOM 635 N N . ARG A 1 91 ? 19.67357 -6.89835 15.65696 1.000 26.39674 3583 ARG A N 1
ATOM 636 C CA . ARG A 1 91 ? 18.78440 -7.67801 16.51488 1.000 37.47369 3583 ARG A CA 1
ATOM 637 C C . ARG A 1 91 ? 17.86340 -6.81323 17.36488 1.000 35.62645 3583 ARG A C 1
ATOM 638 O O . ARG A 1 91 ? 16.83614 -7.31293 17.84050 1.000 37.88266 3583 ARG A O 1
ATOM 646 N N . ASP A 1 92 ? 18.19695 -5.54269 17.56218 1.000 29.10846 3584 ASP A N 1
ATOM 647 C CA . ASP A 1 92 ? 17.31368 -4.59080 18.22934 1.000 33.15274 3584 ASP A CA 1
ATOM 648 C C . ASP A 1 92 ? 17.73164 -3.19185 17.79767 1.000 33.10286 3584 ASP A C 1
ATOM 649 O O . ASP A 1 92 ? 18.64360 -3.02281 16.98157 1.000 31.24319 3584 ASP A O 1
ATOM 654 N N . GLN A 1 93 ? 17.05375 -2.18249 18.35553 1.000 28.19892 3585 GLN A N 1
ATOM 655 C CA . GLN A 1 93 ? 17.27815 -0.81113 17.91161 1.000 37.88555 3585 GLN A CA 1
ATOM 656 C C . GLN A 1 93 ? 18.72196 -0.38875 18.14456 1.000 28.73586 3585 GLN A C 1
ATOM 657 O O . GLN A 1 93 ? 19.33719 0.24930 17.28209 1.000 31.75890 3585 GLN A O 1
ATOM 663 N N . GLU A 1 94 ? 19.28450 -0.76376 19.29258 1.000 31.17044 3586 GLU A N 1
ATOM 664 C CA . GLU A 1 94 ? 20.67472 -0.43748 19.59617 1.000 34.53692 3586 GLU A CA 1
ATOM 665 C C . GLU A 1 94 ? 21.62183 -1.08865 18.59500 1.000 28.92810 3586 GLU A C 1
ATOM 666 O O . GLU A 1 94 ? 22.52679 -0.43480 18.06808 1.000 24.97658 3586 GLU A O 1
ATOM 672 N N . ASP A 1 95 ? 21.42843 -2.38049 18.32019 1.000 24.71419 3587 ASP A N 1
ATOM 673 C CA . ASP A 1 95 ? 22.24713 -3.03488 17.30344 1.000 25.80280 3587 ASP A CA 1
ATOM 674 C C . ASP A 1 95 ? 22.06903 -2.36538 15.94639 1.000 26.56731 3587 ASP A C 1
ATOM 675 O O . ASP A 1 95 ? 23.04716 -2.15052 15.21996 1.000 26.93345 3587 ASP A O 1
ATOM 680 N N . VAL A 1 96 ? 20.83003 -2.01874 15.58767 1.000 25.25970 3588 VAL A N 1
ATOM 681 C CA . VAL A 1 96 ? 20.57342 -1.44033 14.26706 1.000 29.53032 3588 VAL A CA 1
ATOM 682 C C . VAL A 1 96 ? 21.32030 -0.12287 14.09580 1.000 28.75874 3588 VAL A C 1
ATOM 683 O O . VAL A 1 96 ? 21.92665 0.13068 13.04905 1.000 27.25218 3588 VAL A O 1
ATOM 687 N N . VAL A 1 97 ? 21.29252 0.73652 15.11733 1.000 27.08670 3589 VAL A N 1
ATOM 688 C CA . VAL A 1 97 ? 22.01684 2.00030 15.03016 1.000 27.54321 3589 VAL A CA 1
ATOM 689 C C . VAL A 1 97 ? 23.50077 1.74692 14.78904 1.000 23.47765 3589 VAL A C 1
ATOM 690 O O . VAL A 1 97 ? 24.12806 2.39645 13.94495 1.000 29.45036 3589 VAL A O 1
ATOM 694 N N . SER A 1 98 ? 24.07630 0.79043 15.51328 1.000 23.98030 3590 SER A N 1
ATOM 695 C CA . SER A 1 98 ? 25.49519 0.48085 15.37071 1.000 23.98966 3590 SER A CA 1
ATOM 696 C C . SER A 1 98 ? 25.80791 -0.11413 13.99535 1.000 23.58077 3590 SER A C 1
ATOM 697 O O . SER A 1 98 ? 26.80421 0.25928 13.36304 1.000 22.99225 3590 SER A O 1
ATOM 700 N N . GLN A 1 99 ? 24.98471 -1.04802 13.51624 1.000 23.61094 3591 GLN A N 1
ATOM 701 C CA . GLN A 1 99 ? 25.21141 -1.58804 12.17677 1.000 24.02723 3591 GLN A CA 1
ATOM 702 C C . GLN A 1 99 ? 25.03961 -0.50370 11.11686 1.000 31.16120 3591 GLN A C 1
ATOM 703 O O . GLN A 1 99 ? 25.76763 -0.47359 10.11796 1.000 25.00172 3591 GLN A O 1
ATOM 709 N N . THR A 1 100 ? 24.08124 0.39994 11.32171 1.000 28.82732 3592 THR A N 1
ATOM 710 C CA . THR A 1 100 ? 23.86902 1.48421 10.37163 1.000 24.37402 3592 THR A CA 1
ATOM 711 C C . THR A 1 100 ? 25.05782 2.43924 10.35520 1.000 24.50121 3592 THR A C 1
ATOM 712 O O . THR A 1 100 ? 25.49642 2.87370 9.28162 1.000 28.48743 3592 THR A O 1
ATOM 716 N N . GLU A 1 101 ? 25.61698 2.74628 11.52521 1.000 28.53149 3593 GLU A N 1
ATOM 717 C CA . GLU A 1 101 ? 26.79565 3.60096 11.56574 1.000 30.42732 3593 GLU A CA 1
ATOM 718 C C . GLU A 1 101 ? 27.98059 2.92836 10.88854 1.000 27.06802 3593 GLU A C 1
ATOM 719 O O . GLU A 1 101 ? 28.77343 3.59365 10.20700 1.000 27.29229 3593 GLU A O 1
ATOM 725 N N . SER A 1 102 ? 28.11307 1.61064 11.05332 1.000 22.13952 3594 SER A N 1
ATOM 726 C CA . SER A 1 102 ? 29.15815 0.88828 10.33793 1.000 20.17777 3594 SER A CA 1
ATOM 727 C C . SER A 1 102 ? 28.97141 1.03030 8.83321 1.000 21.48460 3594 SER A C 1
ATOM 728 O O . SER A 1 102 ? 29.90327 1.40777 8.11582 1.000 22.79412 3594 SER A O 1
ATOM 731 N N . LEU A 1 103 ? 27.76154 0.75020 8.33915 1.000 23.50904 3595 LEU A N 1
ATOM 732 C CA . LEU A 1 103 ? 27.50647 0.87573 6.90753 1.000 26.18538 3595 LEU A CA 1
ATOM 733 C C . LEU A 1 103 ? 27.84053 2.27557 6.40192 1.000 26.17629 3595 LEU A C 1
ATOM 734 O O . LEU A 1 103 ? 28.45695 2.43102 5.34226 1.000 27.71875 3595 LEU A O 1
ATOM 739 N N . LYS A 1 104 ? 27.45089 3.30545 7.15284 1.000 24.23589 3596 LYS A N 1
ATOM 740 C CA . LYS A 1 104 ? 27.71092 4.68132 6.74047 1.000 25.38276 3596 LYS A CA 1
ATOM 741 C C . LYS A 1 104 ? 29.20173 4.98724 6.73704 1.000 27.13571 3596 LYS A C 1
ATOM 742 O O . LYS A 1 104 ? 29.73273 5.53206 5.76271 1.000 28.05914 3596 LYS A O 1
ATOM 748 N N . ALA A 1 105 ? 29.89656 4.64811 7.81868 1.000 27.48122 3597 ALA A N 1
ATOM 749 C CA . ALA A 1 105 ? 31.27480 5.10061 7.96808 1.000 27.25732 3597 ALA A CA 1
ATOM 750 C C . ALA A 1 105 ? 32.27635 4.19397 7.26366 1.000 30.17885 3597 ALA A C 1
ATOM 751 O O . ALA A 1 105 ? 33.20800 4.68715 6.61673 1.000 35.13820 3597 ALA A O 1
ATOM 753 N N . ALA A 1 106 ? 32.11243 2.87492 7.35923 1.000 26.59756 3598 ALA A N 1
ATOM 754 C CA . ALA A 1 106 ? 33.13724 1.97723 6.84548 1.000 27.21204 3598 ALA A CA 1
ATOM 755 C C . ALA A 1 106 ? 32.88529 1.52615 5.41427 1.000 24.97974 3598 ALA A C 1
ATOM 756 O O . ALA A 1 106 ? 33.81106 1.01776 4.76176 1.000 25.41496 3598 ALA A O 1
ATOM 758 N N . PHE A 1 107 ? 31.66707 1.69719 4.90442 1.000 24.68228 3599 PHE A N 1
ATOM 759 C CA . PHE A 1 107 ? 31.34350 1.26491 3.55064 1.000 23.37278 3599 PHE A CA 1
ATOM 760 C C . PHE A 1 107 ? 30.97569 2.43970 2.65368 1.000 20.53893 3599 PHE A C 1
ATOM 761 O O . PHE A 1 107 ? 31.67447 2.69217 1.66836 1.000 25.94391 3599 PHE A O 1
ATOM 769 N N . ILE A 1 108 ? 29.91100 3.17598 2.97014 1.000 24.33484 3600 ILE A N 1
ATOM 770 C CA . ILE A 1 108 ? 29.45061 4.23994 2.08308 1.000 25.34078 3600 ILE A CA 1
ATOM 771 C C . ILE A 1 108 ? 30.48667 5.35459 2.01303 1.000 28.71870 3600 ILE A C 1
ATOM 772 O O . ILE A 1 108 ? 30.94172 5.73951 0.92951 1.000 26.45940 3600 ILE A O 1
ATOM 777 N N . THR A 1 109 ? 30.89440 5.87016 3.17327 1.000 28.90541 3601 THR A N 1
ATOM 778 C CA . THR A 1 109 ? 31.86657 6.95696 3.20203 1.000 25.31026 3601 THR A CA 1
ATOM 779 C C . THR A 1 109 ? 33.17100 6.54652 2.52816 1.000 28.83541 3601 THR A C 1
ATOM 780 O O . THR A 1 109 ? 33.74915 7.32086 1.75536 1.000 28.45969 3601 THR A O 1
ATOM 784 N N . TYR A 1 110 ? 33.64134 5.32305 2.79720 1.000 25.37583 3602 TYR A N 1
ATOM 785 C CA . TYR A 1 110 ? 34.89392 4.84955 2.21139 1.000 30.70248 3602 TYR A CA 1
ATOM 786 C C . TYR A 1 110 ? 34.80700 4.76734 0.68976 1.000 27.53366 3602 TYR A C 1
ATOM 787 O O . TYR A 1 110 ? 35.72043 5.20865 -0.01795 1.000 27.51456 3602 TYR A O 1
ATOM 796 N N . LEU A 1 111 ? 33.73556 4.16798 0.16381 1.000 26.32317 3603 LEU A N 1
ATOM 797 C CA . LEU A 1 111 ? 33.64313 4.00291 -1.28673 1.000 21.33187 3603 LEU A CA 1
ATOM 798 C C . LEU A 1 111 ? 33.43444 5.34200 -1.98078 1.000 26.18007 3603 LEU A C 1
ATOM 799 O O . LEU A 1 111 ? 33.98387 5.57780 -3.06452 1.000 30.31582 3603 LEU A O 1
ATOM 804 N N . GLN A 1 112 ? 32.64888 6.23241 -1.37275 1.000 27.31018 3604 GLN A N 1
ATOM 805 C CA . GLN A 1 112 ? 32.48470 7.56529 -1.94143 1.000 31.21439 3604 GLN A CA 1
ATOM 806 C C . GLN A 1 112 ? 33.80918 8.32107 -1.94462 1.000 30.71530 3604 GLN A C 1
ATOM 807 O O . GLN A 1 112 ? 34.17760 8.93107 -2.95636 1.000 27.21817 3604 GLN A O 1
ATOM 813 N N . ALA A 1 113 ? 34.56689 8.23823 -0.84455 1.000 26.95793 3605 ALA A N 1
ATOM 814 C CA . ALA A 1 113 ? 35.84615 8.94133 -0.76070 1.000 27.48805 3605 ALA A CA 1
ATOM 815 C C . ALA A 1 113 ? 36.84950 8.41049 -1.77781 1.000 33.75241 3605 ALA A C 1
ATOM 816 O O . ALA A 1 113 ? 37.66920 9.17216 -2.30334 1.000 32.66302 3605 ALA A O 1
ATOM 818 N N . LYS A 1 114 ? 36.82222 7.10409 -2.04812 1.000 29.42930 3606 LYS A N 1
ATOM 819 C CA . LYS A 1 114 ? 37.67646 6.52231 -3.07555 1.000 28.57083 3606 LYS A CA 1
ATOM 820 C C . LYS A 1 114 ? 37.07062 6.61154 -4.46901 1.000 28.40116 3606 LYS A C 1
ATOM 821 O O . LYS A 1 114 ? 37.74708 6.24441 -5.43586 1.000 31.75218 3606 LYS A O 1
ATOM 827 N N . GLN A 1 115 ? 35.82965 7.08238 -4.58465 1.000 28.66274 3607 GLN A N 1
ATOM 828 C CA . GLN A 1 115 ? 35.08529 7.12778 -5.84345 1.000 27.20647 3607 GLN A CA 1
ATOM 829 C C . GLN A 1 115 ? 35.11111 5.76951 -6.54747 1.000 31.65196 3607 GLN A C 1
ATOM 830 O O . GLN A 1 115 ? 35.52068 5.63602 -7.70551 1.000 29.11399 3607 GLN A O 1
ATOM 836 N N . ALA A 1 116 ? 34.64091 4.74934 -5.82823 1.000 24.83347 3608 ALA A N 1
ATOM 837 C CA . ALA A 1 116 ? 34.75423 3.37500 -6.28752 1.000 21.36450 3608 ALA A CA 1
ATOM 838 C C . ALA A 1 116 ? 33.51105 2.58273 -5.92078 1.000 24.78788 3608 ALA A C 1
ATOM 839 O O . ALA A 1 116 ? 32.74330 2.95545 -5.02807 1.000 25.07102 3608 ALA A O 1
ATOM 841 N N . ALA A 1 117 ? 33.32520 1.47527 -6.63042 1.000 23.70940 3609 ALA A N 1
ATOM 842 C CA . ALA A 1 117 ? 32.40257 0.43205 -6.21138 1.000 23.02539 3609 ALA A CA 1
ATOM 843 C C . ALA A 1 117 ? 33.19812 -0.76365 -5.71187 1.000 23.73286 3609 ALA A C 1
ATOM 844 O O . ALA A 1 117 ? 34.28275 -1.05924 -6.21424 1.000 24.09699 3609 ALA A O 1
ATOM 846 N N . GLY A 1 118 ? 32.65494 -1.45395 -4.71458 1.000 20.43223 3610 GLY A N 1
ATOM 847 C CA . GLY A 1 118 ? 33.26059 -2.70301 -4.29125 1.000 23.37756 3610 GLY A CA 1
ATOM 848 C C . GLY A 1 118 ? 33.08560 -3.77725 -5.34796 1.000 23.17910 3610 GLY A C 1
ATOM 849 O O . GLY A 1 118 ? 32.12747 -3.77057 -6.11832 1.000 26.82345 3610 GLY A O 1
ATOM 850 N N . ILE A 1 119 ? 34.04453 -4.70181 -5.40850 1.000 20.40642 3611 ILE A N 1
ATOM 851 C CA . ILE A 1 119 ? 34.03221 -5.78088 -6.39206 1.000 21.63837 3611 ILE A CA 1
ATOM 852 C C . ILE A 1 119 ? 34.26456 -7.09862 -5.66711 1.000 25.43567 3611 ILE A C 1
ATOM 853 O O . ILE A 1 119 ? 35.23509 -7.24009 -4.91255 1.000 24.79241 3611 ILE A O 1
ATOM 858 N N . ILE A 1 120 ? 33.38309 -8.06379 -5.89630 1.000 22.02705 3612 ILE A N 1
ATOM 859 C CA . ILE A 1 120 ? 33.55264 -9.40804 -5.35629 1.000 25.59878 3612 ILE A CA 1
ATOM 860 C C . ILE A 1 120 ? 33.40368 -10.39024 -6.50355 1.000 27.54778 3612 ILE A C 1
ATOM 861 O O . ILE A 1 120 ? 32.30834 -10.53884 -7.05989 1.000 27.01814 3612 ILE A O 1
ATOM 866 N N . ASN A 1 121 ? 34.49368 -11.06174 -6.85721 1.000 25.68448 3613 ASN A N 1
ATOM 867 C CA . ASN A 1 121 ? 34.44689 -12.12874 -7.84333 1.000 27.17267 3613 ASN A CA 1
ATOM 868 C C . ASN A 1 121 ? 34.14624 -13.44897 -7.14560 1.000 28.79464 3613 ASN A C 1
ATOM 869 O O . ASN A 1 121 ? 34.83404 -13.83516 -6.19254 1.000 27.08494 3613 ASN A O 1
ATOM 874 N N . VAL A 1 122 ? 33.10608 -14.12558 -7.61249 1.000 26.91762 3614 VAL A N 1
ATOM 875 C CA . VAL A 1 122 ? 32.62329 -15.36834 -7.02396 1.000 25.54010 3614 VAL A CA 1
ATOM 876 C C . VAL A 1 122 ? 33.00369 -16.50898 -7.96395 1.000 25.92467 3614 VAL A C 1
ATOM 877 O O . VAL A 1 122 ? 32.47288 -16.59338 -9.07936 1.000 28.89148 3614 VAL A O 1
ATOM 881 N N . PRO A 1 123 ? 33.89487 -17.40622 -7.56304 1.000 36.22181 3615 PRO A N 1
ATOM 882 C CA . PRO A 1 123 ? 34.24431 -18.54729 -8.41187 1.000 39.48164 3615 PRO A CA 1
ATOM 883 C C . PRO A 1 123 ? 33.32905 -19.74409 -8.20976 1.000 38.60496 3615 PRO A C 1
ATOM 884 O O . PRO A 1 123 ? 32.76252 -19.95829 -7.13663 1.000 31.75932 3615 PRO A O 1
ATOM 888 N N . ASN A 1 124 ? 33.17750 -20.53224 -9.29826 1.000 34.15514 3616 ASN A N 1
ATOM 889 C CA . ASN A 1 124 ? 32.65904 -21.88812 -9.16265 1.000 35.95463 3616 ASN A CA 1
ATOM 890 C C . ASN A 1 124 ? 33.78577 -22.81124 -8.70551 1.000 27.22935 3616 ASN A C 1
ATOM 891 O O . ASN A 1 124 ? 34.91725 -22.68631 -9.18530 1.000 27.58978 3616 ASN A O 1
ATOM 896 N N . PRO A 1 125 ? 33.51111 -23.71040 -7.76643 1.000 24.93252 3617 PRO A N 1
ATOM 897 C CA . PRO A 1 125 ? 34.53181 -24.67105 -7.33072 1.000 26.68671 3617 PRO A CA 1
ATOM 898 C C . PRO A 1 125 ? 35.08366 -25.45593 -8.50986 1.000 25.46191 3617 PRO A C 1
ATOM 899 O O . PRO A 1 125 ? 34.33086 -25.94713 -9.35897 1.000 28.71554 3617 PRO A O 1
ATOM 903 N N . GLY A 1 126 ? 36.41374 -25.54950 -8.57176 1.000 26.39074 3618 GLY A N 1
ATOM 904 C CA . GLY A 1 126 ? 37.10444 -26.23516 -9.64188 1.000 28.04999 3618 GLY A CA 1
ATOM 905 C C . GLY A 1 126 ? 37.54951 -25.35357 -10.79092 1.000 29.69112 3618 GLY A C 1
ATOM 906 O O . GLY A 1 126 ? 38.43286 -25.75605 -11.55713 1.000 29.76927 3618 GLY A O 1
ATOM 907 N N . SER A 1 127 ? 36.96633 -24.16621 -10.93552 1.000 26.66791 3619 SER A N 1
ATOM 908 C CA . SER A 1 127 ? 37.30346 -23.23366 -11.99925 1.000 26.84413 3619 SER A CA 1
ATOM 909 C C . SER A 1 127 ? 37.87534 -21.96306 -11.39157 1.000 29.28114 3619 SER A C 1
ATOM 910 O O . SER A 1 127 ? 37.27536 -21.38562 -10.48122 1.000 28.40695 3619 SER A O 1
ATOM 913 N N . ASN A 1 128 ? 39.02328 -21.51233 -11.89397 1.000 27.59350 3620 ASN A N 1
ATOM 914 C CA . ASN A 1 128 ? 39.53983 -20.22298 -11.45582 1.000 39.90753 3620 ASN A CA 1
ATOM 915 C C . ASN A 1 128 ? 39.13633 -19.08788 -12.38738 1.000 32.33414 3620 ASN A C 1
ATOM 916 O O . ASN A 1 128 ? 39.75364 -18.01952 -12.35465 1.000 36.31785 3620 ASN A O 1
ATOM 921 N N . GLN A 1 129 ? 38.11450 -19.29984 -13.21453 1.000 28.77895 3621 GLN A N 1
ATOM 922 C CA . GLN A 1 129 ? 37.44542 -18.25498 -13.98173 1.000 33.81213 3621 GLN A CA 1
ATOM 923 C C . GLN A 1 129 ? 36.23050 -17.76128 -13.20557 1.000 34.61318 3621 GLN A C 1
ATOM 924 O O . GLN A 1 129 ? 35.48049 -18.57129 -12.66232 1.000 29.85396 3621 GLN A O 1
ATOM 930 N N . PRO A 1 130 ? 35.99446 -16.45256 -13.13940 1.000 46.70751 3622 PRO A N 1
ATOM 931 C CA . PRO A 1 130 ? 34.86220 -15.95596 -12.34821 1.000 48.17429 3622 PRO A CA 1
ATOM 932 C C . PRO A 1 130 ? 33.54251 -16.38181 -12.97611 1.000 31.68441 3622 PRO A C 1
ATOM 933 O O . PRO A 1 130 ? 33.37002 -16.31570 -14.19433 1.000 37.43847 3622 PRO A O 1
ATOM 937 N N . ALA A 1 131 ? 32.62609 -16.85452 -12.13259 1.000 35.29143 3623 ALA A N 1
ATOM 938 C CA . ALA A 1 131 ? 31.27741 -17.20258 -12.56275 1.000 34.11521 3623 ALA A CA 1
ATOM 939 C C . ALA A 1 131 ? 30.30792 -16.04111 -12.39209 1.000 35.34458 3623 ALA A C 1
ATOM 940 O O . ALA A 1 131 ? 29.43026 -15.83300 -13.24109 1.000 29.27950 3623 ALA A O 1
ATOM 942 N N . TYR A 1 132 ? 30.45239 -15.29346 -11.29921 1.000 28.71295 3624 TYR A N 1
ATOM 943 C CA . TYR A 1 132 ? 29.64725 -14.11247 -11.02852 1.000 24.55837 3624 TYR A CA 1
ATOM 944 C C . TYR A 1 132 ? 30.54573 -13.01774 -10.48319 1.000 24.87677 3624 TYR A C 1
ATOM 945 O O . TYR A 1 132 ? 31.56641 -13.29078 -9.84694 1.000 24.93570 3624 TYR A O 1
ATOM 954 N N . VAL A 1 133 ? 30.15186 -11.77417 -10.72500 1.000 26.18675 3625 VAL A N 1
ATOM 955 C CA . VAL A 1 133 ? 30.79295 -10.62495 -10.10336 1.000 23.10026 3625 VAL A CA 1
ATOM 956 C C . VAL A 1 133 ? 29.71632 -9.81311 -9.40018 1.000 26.53697 3625 VAL A C 1
ATOM 957 O O . VAL A 1 133 ? 28.64445 -9.56301 -9.96747 1.000 24.52370 3625 VAL A O 1
ATOM 961 N N . LEU A 1 134 ? 29.98696 -9.45069 -8.15428 1.000 24.79730 3626 LEU A N 1
ATOM 962 C CA . LEU A 1 134 ? 29.14782 -8.53571 -7.39622 1.000 24.30997 3626 LEU A CA 1
ATOM 963 C C . LEU A 1 134 ? 29.76646 -7.14780 -7.48054 1.000 24.66180 3626 LEU A C 1
ATOM 964 O O . LEU A 1 134 ? 30.93563 -6.95864 -7.13084 1.000 27.95524 3626 LEU A O 1
ATOM 969 N N . GLN A 1 135 ? 28.98796 -6.18686 -7.94238 1.000 21.47433 3627 GLN A N 1
ATOM 970 C CA . GLN A 1 135 ? 29.42599 -4.80273 -8.05451 1.000 19.78201 3627 GLN A CA 1
ATOM 971 C C . GLN A 1 135 ? 28.63652 -3.97303 -7.04756 1.000 22.00969 3627 GLN A C 1
ATOM 972 O O . GLN A 1 135 ? 27.41595 -3.83993 -7.17467 1.000 24.22104 3627 GLN A O 1
ATOM 978 N N . ILE A 1 136 ? 29.32949 -3.41473 -6.06067 1.000 20.13197 3628 ILE A N 1
ATOM 979 C CA . ILE A 1 136 ? 28.69464 -2.86980 -4.85641 1.000 18.43884 3628 ILE A CA 1
ATOM 980 C C . ILE A 1 136 ? 28.87855 -1.35390 -4.83459 1.000 24.95906 3628 ILE A C 1
ATOM 981 O O . ILE A 1 136 ? 29.96449 -0.84415 -4.52919 1.000 22.58717 3628 ILE A O 1
ATOM 986 N N . PHE A 1 137 ? 27.80803 -0.62597 -5.11802 1.000 22.16244 3629 PHE A N 1
ATOM 987 C CA . PHE A 1 137 ? 27.87933 0.82430 -5.23509 1.000 21.53989 3629 PHE A CA 1
ATOM 988 C C . PHE A 1 137 ? 27.41472 1.52725 -3.96502 1.000 22.75901 3629 PHE A C 1
ATOM 989 O O . PHE A 1 137 ? 26.40506 1.13464 -3.36635 1.000 21.80230 3629 PHE A O 1
ATOM 997 N N . PRO A 1 138 ? 28.10383 2.58541 -3.56086 1.000 22.04538 3630 PRO A N 1
ATOM 998 C CA . PRO A 1 138 ? 27.52044 3.51070 -2.60721 1.000 23.96233 3630 PRO A CA 1
ATOM 999 C C . PRO A 1 138 ? 26.48781 4.36845 -3.31190 1.000 24.28131 3630 PRO A C 1
ATOM 1000 O O . PRO A 1 138 ? 26.40229 4.34246 -4.55117 1.000 27.54025 3630 PRO A O 1
ATOM 1004 N N . PRO A 1 139 ? 25.67564 5.12673 -2.57973 1.000 27.81456 3631 PRO A N 1
ATOM 1005 C CA . PRO A 1 139 ? 24.81451 6.10728 -3.25158 1.000 23.59633 3631 PRO A CA 1
ATOM 1006 C C . PRO A 1 139 ? 25.67118 7.04094 -4.09498 1.000 26.05034 3631 PRO A C 1
ATOM 1007 O O . PRO A 1 139 ? 26.65409 7.61447 -3.61681 1.000 26.65090 3631 PRO A O 1
ATOM 1011 N N . CYS A 1 140 ? 25.31990 7.14466 -5.37079 1.000 25.26496 3632 CYS A N 1
ATOM 1012 C CA . CYS A 1 140 ? 26.13235 7.85561 -6.35060 1.000 25.86326 3632 CYS A CA 1
ATOM 1013 C C . CYS A 1 140 ? 25.26305 8.09922 -7.57517 1.000 26.87007 3632 CYS A C 1
ATOM 1014 O O . CYS A 1 140 ? 24.11557 7.64515 -7.65237 1.000 26.22258 3632 CYS A O 1
ATOM 1017 N N . GLU A 1 141 ? 25.83033 8.81782 -8.54342 1.000 28.65891 3633 GLU A N 1
ATOM 1018 C CA . GLU A 1 141 ? 25.08717 9.15102 -9.75231 1.000 29.31546 3633 GLU A CA 1
ATOM 1019 C C . GLU A 1 141 ? 24.62204 7.89254 -10.47720 1.000 29.90389 3633 GLU A C 1
ATOM 1020 O O . GLU A 1 141 ? 23.50015 7.84095 -10.99811 1.000 28.35746 3633 GLU A O 1
ATOM 1026 N N . PHE A 1 142 ? 25.46169 6.85694 -10.49392 1.000 29.99755 3634 PHE A N 1
ATOM 1027 C CA . PHE A 1 142 ? 25.11564 5.62289 -11.19042 1.000 30.99419 3634 PHE A CA 1
ATOM 1028 C C . PHE A 1 142 ? 23.95249 4.90899 -10.51133 1.000 23.82036 3634 PHE A C 1
ATOM 1029 O O . PHE A 1 142 ? 23.01694 4.46037 -11.18406 1.000 24.81818 3634 PHE A O 1
ATOM 1037 N N . SER A 1 143 ? 23.99309 4.78624 -9.17432 1.000 26.14461 3635 SER A N 1
ATOM 1038 C CA . SER A 1 143 ? 22.90465 4.11011 -8.47183 1.000 24.87599 3635 SER A CA 1
ATOM 1039 C C . SER A 1 143 ? 21.61012 4.90837 -8.57885 1.000 29.61801 3635 SER A C 1
ATOM 1040 O O . SER A 1 143 ? 20.53518 4.33545 -8.80161 1.000 29.20920 3635 SER A O 1
ATOM 1043 N N . GLU A 1 144 ? 21.69601 6.23315 -8.47542 1.000 27.44550 3636 GLU A N 1
ATOM 1044 C CA . GLU A 1 144 ? 20.49316 7.04768 -8.61315 1.000 31.43026 3636 GLU A CA 1
ATOM 1045 C C . GLU A 1 144 ? 19.87685 6.89139 -9.99700 1.000 32.18677 3636 GLU A C 1
ATOM 1046 O O . GLU A 1 144 ? 18.65254 6.77394 -10.12799 1.000 37.19655 3636 GLU A O 1
ATOM 1052 N N . SER A 1 145 ? 20.71050 6.85242 -11.03908 1.000 30.74375 3637 SER A N 1
ATOM 1053 C CA . SER A 1 145 ? 20.20009 6.66851 -12.39523 1.000 29.86696 3637 SER A CA 1
ATOM 1054 C C . SER A 1 145 ? 19.39643 5.38088 -12.51474 1.000 34.51042 3637 SER A C 1
ATOM 1055 O O . SER A 1 145 ? 18.23566 5.39458 -12.94543 1.000 34.69147 3637 SER A O 1
ATOM 1058 N N . HIS A 1 146 ? 19.99375 4.25294 -12.11899 1.000 31.75456 3638 HIS A N 1
ATOM 1059 C CA . HIS A 1 146 ? 19.33725 2.97064 -12.33548 1.000 31.07779 3638 HIS A CA 1
ATOM 1060 C C . HIS A 1 146 ? 18.19136 2.73081 -11.36381 1.000 30.99619 3638 HIS A C 1
ATOM 1061 O O . HIS A 1 146 ? 17.19316 2.10786 -11.74299 1.000 31.82567 3638 HIS A O 1
ATOM 1068 N N . LEU A 1 147 ? 18.29773 3.21585 -10.12554 1.000 32.23893 3639 LEU A N 1
ATOM 1069 C CA . LEU A 1 147 ? 17.18226 3.06772 -9.19640 1.000 32.62606 3639 LEU A CA 1
ATOM 1070 C C . LEU A 1 147 ? 16.00331 3.93266 -9.61773 1.000 40.25031 3639 LEU A C 1
ATOM 1071 O O . LEU A 1 147 ? 14.84524 3.52327 -9.47387 1.000 35.81847 3639 LEU A O 1
ATOM 1076 N N . SER A 1 148 ? 16.27822 5.12769 -10.14647 1.000 34.29231 3640 SER A N 1
ATOM 1077 C CA . SER A 1 148 ? 15.20382 5.95994 -10.68178 1.000 34.68639 3640 SER A CA 1
ATOM 1078 C C . SER A 1 148 ? 14.51242 5.27763 -11.85150 1.000 38.91701 3640 SER A C 1
ATOM 1079 O O . SER A 1 148 ? 13.28365 5.33530 -11.97635 1.000 49.71304 3640 SER A O 1
ATOM 1082 N N . ARG A 1 149 ? 15.28774 4.63087 -12.72343 1.000 37.82291 3641 ARG A N 1
ATOM 1083 C CA . ARG A 1 149 ? 14.70944 3.95781 -13.88031 1.000 35.50205 3641 ARG A CA 1
ATOM 1084 C C . ARG A 1 149 ? 13.90104 2.73046 -13.47156 1.000 43.35990 3641 ARG A C 1
ATOM 1085 O O . ARG A 1 149 ? 12.79237 2.51723 -13.97584 1.000 40.89390 3641 ARG A O 1
ATOM 1093 N N . LEU A 1 150 ? 14.42530 1.92472 -12.54725 1.000 35.03246 3642 LEU A N 1
ATOM 1094 C CA . LEU A 1 150 ? 13.86019 0.61023 -12.26020 1.000 35.20169 3642 LEU A CA 1
ATOM 1095 C C . LEU A 1 150 ? 12.92659 0.58153 -11.05847 1.000 36.39156 3642 LEU A C 1
ATOM 1096 O O . LEU A 1 150 ? 12.01853 -0.25381 -11.02134 1.000 42.74832 3642 LEU A O 1
ATOM 1101 N N . ALA A 1 151 ? 13.12503 1.45131 -10.06709 1.000 30.84179 3643 ALA A N 1
ATOM 1102 C CA . ALA A 1 151 ? 12.30894 1.44530 -8.84993 1.000 31.42750 3643 ALA A CA 1
ATOM 1103 C C . ALA A 1 151 ? 12.21770 2.86048 -8.29826 1.000 39.00651 3643 ALA A C 1
ATOM 1104 O O . ALA A 1 151 ? 12.74609 3.16530 -7.22403 1.000 37.86971 3643 ALA A O 1
ATOM 1106 N N . PRO A 1 152 ? 11.53306 3.75880 -9.01456 1.000 43.92301 3644 PRO A N 1
ATOM 1107 C CA . PRO A 1 152 ? 11.46750 5.15847 -8.55950 1.000 38.42294 3644 PRO A CA 1
ATOM 1108 C C . PRO A 1 152 ? 10.78815 5.32625 -7.21421 1.000 34.28956 3644 PRO A C 1
ATOM 1109 O O . PRO A 1 152 ? 11.16463 6.22705 -6.45368 1.000 38.20798 3644 PRO A O 1
ATOM 1113 N N . ASP A 1 153 ? 9.79845 4.48718 -6.89318 1.000 41.09764 3645 ASP A N 1
ATOM 1114 C CA . ASP A 1 153 ? 9.18619 4.54829 -5.56859 1.000 37.66127 3645 ASP A CA 1
ATOM 1115 C C . ASP A 1 153 ? 10.20319 4.22086 -4.48172 1.000 37.26546 3645 ASP A C 1
ATOM 1116 O O . ASP A 1 153 ? 10.26109 4.89344 -3.44490 1.000 36.60153 3645 ASP A O 1
ATOM 1121 N N . LEU A 1 154 ? 11.02236 3.19466 -4.70917 1.000 42.21794 3646 LEU A N 1
ATOM 1122 C CA . LEU A 1 154 ? 12.03658 2.81881 -3.73165 1.000 37.09741 3646 LEU A CA 1
ATOM 1123 C C . LEU A 1 154 ? 13.08116 3.91711 -3.57842 1.000 30.24187 3646 LEU A C 1
ATOM 1124 O O . LEU A 1 154 ? 13.46057 4.27690 -2.45586 1.000 32.59383 3646 LEU A O 1
ATOM 1129 N N . LEU A 1 155 ? 13.55106 4.46648 -4.70026 1.000 34.70073 3647 LEU A N 1
ATOM 1130 C CA . LEU A 1 155 ? 14.56099 5.51991 -4.64970 1.000 37.56784 3647 LEU A CA 1
ATOM 1131 C C . LEU A 1 155 ? 14.06455 6.72940 -3.86996 1.000 44.43988 3647 LEU A C 1
ATOM 1132 O O . LEU A 1 155 ? 14.79440 7.28452 -3.03905 1.000 39.18266 3647 LEU A O 1
ATOM 1137 N N . ALA A 1 156 ? 12.82217 7.15060 -4.12197 1.000 44.00407 3648 ALA A N 1
ATOM 1138 C CA . ALA A 1 156 ? 12.27916 8.31321 -3.42466 1.000 53.31968 3648 ALA A CA 1
ATOM 1139 C C . ALA A 1 156 ? 12.23196 8.09700 -1.91812 1.000 40.78750 3648 ALA A C 1
ATOM 1140 O O . ALA A 1 156 ? 12.36898 9.05292 -1.14778 1.000 52.01527 3648 ALA A O 1
ATOM 1142 N N . SER A 1 157 ? 12.06101 6.85347 -1.47744 1.000 47.22362 3649 SER A N 1
ATOM 1143 C CA . SER A 1 157 ? 11.98024 6.57472 -0.05188 1.000 36.91834 3649 SER A CA 1
ATOM 1144 C C . SER A 1 157 ? 13.34361 6.54021 0.62946 1.000 41.44753 3649 SER A C 1
ATOM 1145 O O . SER A 1 157 ? 13.40824 6.68469 1.85422 1.000 45.28151 3649 SER A O 1
ATOM 1148 N N . ILE A 1 158 ? 14.43050 6.37156 -0.12111 1.000 42.84212 3650 ILE A N 1
ATOM 1149 C CA . ILE A 1 158 ? 15.75088 6.22241 0.47834 1.000 41.68955 3650 ILE A CA 1
ATOM 1150 C C . ILE A 1 158 ? 16.70842 7.35376 0.11871 1.000 34.04976 3650 ILE A C 1
ATOM 1151 O O . ILE A 1 158 ? 17.66954 7.58730 0.87050 1.000 39.56957 3650 ILE A O 1
ATOM 1156 N N . SER A 1 159 ? 16.49790 8.04342 -1.00099 1.000 39.04174 3651 SER A N 1
ATOM 1157 C CA . SER A 1 159 ? 17.49142 8.98568 -1.49915 1.000 41.14320 3651 SER A CA 1
ATOM 1158 C C . SER A 1 159 ? 17.69148 10.11943 -0.50265 1.000 54.30940 3651 SER A C 1
ATOM 1159 O O . SER A 1 159 ? 16.72975 10.76633 -0.07875 1.000 49.75846 3651 SER A O 1
ATOM 1162 N N . ASN A 1 160 ? 18.94739 10.34307 -0.12036 1.000 44.60746 3652 ASN A N 1
ATOM 1163 C CA . ASN A 1 160 ? 19.35533 11.31155 0.89383 1.000 58.40148 3652 ASN A CA 1
ATOM 1164 C C . ASN A 1 160 ? 18.68650 11.07406 2.24390 1.000 52.76755 3652 ASN A C 1
ATOM 1165 O O . ASN A 1 160 ? 18.73844 11.94932 3.11741 1.000 59.95762 3652 ASN A 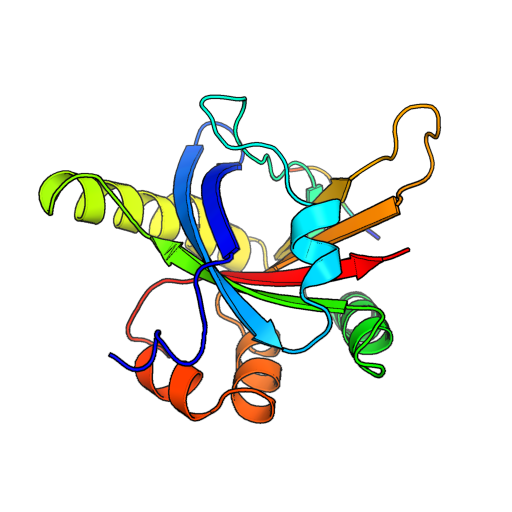O 1
ATOM 1167 N N . ILE A 1 161 ? 18.07453 9.90764 2.44908 1.000 45.70186 3653 ILE A N 1
ATOM 1168 C CA . ILE A 1 161 ? 17.31969 9.63628 3.66828 1.000 53.09403 3653 ILE A CA 1
ATOM 1169 C C . ILE A 1 161 ? 17.92292 8.46617 4.43855 1.000 50.29017 3653 ILE A C 1
ATOM 1170 O O . ILE A 1 161 ? 18.26032 8.59971 5.62040 1.000 53.48376 3653 ILE A O 1
ATOM 1175 N N . SER A 1 162 ? 18.05805 7.31236 3.78616 1.000 44.54108 3654 SER A N 1
ATOM 1176 C CA . SER A 1 162 ? 18.50752 6.10000 4.45457 1.000 42.98944 3654 SER A CA 1
ATOM 1177 C C . SER A 1 162 ? 19.78342 5.56635 3.81472 1.000 35.16297 3654 SER A C 1
ATOM 1178 O O . SER A 1 162 ? 19.83416 5.39787 2.58751 1.000 40.24684 3654 SER A O 1
ATOM 1181 N N . PRO A 1 163 ? 20.82711 5.30334 4.59945 1.000 29.39200 3655 PRO A N 1
ATOM 1182 C CA . PRO A 1 163 ? 22.04144 4.70182 4.04074 1.000 26.14970 3655 PRO A CA 1
ATOM 1183 C C . PRO A 1 163 ? 21.74680 3.35174 3.40611 1.000 28.34536 3655 PRO A C 1
ATOM 1184 O O . PRO A 1 163 ? 20.92571 2.57611 3.89635 1.000 27.74301 3655 PRO A O 1
ATOM 1188 N N . HIS A 1 164 ? 22.42297 3.08235 2.29871 1.000 29.35391 3656 HIS A N 1
ATOM 1189 C CA . HIS A 1 164 ? 22.16089 1.87916 1.52722 1.000 24.38197 3656 HIS A CA 1
ATOM 1190 C C . HIS A 1 164 ? 23.33291 1.65467 0.59096 1.000 23.02920 3656 HIS A C 1
ATOM 1191 O O . HIS A 1 164 ? 24.17126 2.53851 0.39359 1.000 24.37184 3656 HIS A O 1
ATOM 1198 N N . LEU A 1 165 ? 23.39094 0.44762 0.03625 1.000 20.38159 3657 LEU A N 1
ATOM 1199 C CA . LEU A 1 165 ? 24.24049 0.14325 -1.10176 1.000 18.91654 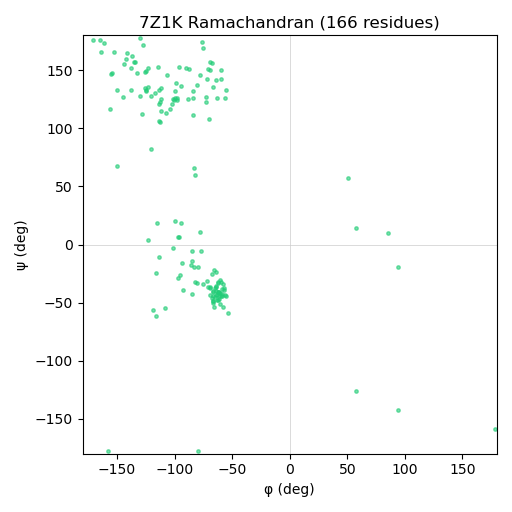3657 LEU A CA 1
ATOM 1200 C C . LEU A 1 165 ? 23.38347 -0.44108 -2.21821 1.000 23.66492 3657 LEU A C 1
ATOM 1201 O O . LEU A 1 165 ? 22.36044 -1.08413 -1.96133 1.000 21.77672 3657 LEU A O 1
ATOM 1206 N N . MET A 1 166 ? 23.80117 -0.18778 -3.46063 1.000 21.30482 3658 MET A N 1
ATOM 1207 C CA . MET A 1 166 ? 23.25798 -0.85494 -4.64227 1.000 19.53075 3658 MET A CA 1
ATOM 1208 C C . MET A 1 166 ? 24.19426 -1.95605 -5.10942 1.000 23.15067 3658 MET A C 1
ATOM 1209 O O . MET A 1 166 ? 25.35868 -1.68209 -5.40425 1.000 27.06184 3658 MET A O 1
ATOM 1214 N N . ILE A 1 167 ? 23.68721 -3.18196 -5.22931 1.000 19.52962 3659 ILE A N 1
ATOM 1215 C CA . ILE A 1 167 ? 24.51907 -4.30622 -5.65376 1.000 18.45598 3659 ILE A CA 1
ATOM 1216 C C . ILE A 1 167 ? 24.03857 -4.78748 -7.01641 1.000 22.03750 3659 ILE A C 1
ATOM 1217 O O . ILE A 1 167 ? 22.87981 -5.19021 -7.16960 1.000 22.84552 3659 ILE A O 1
ATOM 1222 N N . VAL A 1 168 ? 24.92983 -4.76352 -8.00587 1.000 19.60997 3660 VAL A N 1
ATOM 1223 C CA . VAL A 1 168 ? 24.65034 -5.32202 -9.32573 1.000 19.98369 3660 VAL A CA 1
ATOM 1224 C C . VAL A 1 168 ? 25.39600 -6.64478 -9.41927 1.000 24.22256 3660 VAL A C 1
ATOM 1225 O O . VAL A 1 168 ? 26.62905 -6.67606 -9.32725 1.000 24.18784 3660 VAL A O 1
ATOM 1229 N N . ILE A 1 169 ? 24.65306 -7.73931 -9.55265 1.000 17.39782 3661 ILE A N 1
ATOM 1230 C CA . ILE A 1 169 ? 25.23042 -9.06596 -9.75591 1.000 20.95267 3661 ILE A CA 1
ATOM 1231 C C . ILE A 1 169 ? 25.15957 -9.39412 -11.23489 1.000 22.75285 3661 ILE A C 1
ATOM 1232 O O . ILE A 1 169 ? 24.07693 -9.36286 -11.82542 1.000 24.92885 3661 ILE A O 1
ATOM 1237 N N . ALA A 1 170 ? 26.29632 -9.74872 -11.83060 1.000 24.27268 3662 ALA A N 1
ATOM 1238 C CA . ALA A 1 170 ? 26.34500 -10.13043 -13.23429 1.000 28.01732 3662 ALA A CA 1
ATOM 1239 C C . ALA A 1 170 ? 26.94387 -11.52157 -13.35343 1.000 25.65996 3662 ALA A C 1
ATOM 1240 O O . ALA A 1 170 ? 27.92683 -11.84327 -12.67921 1.000 27.02455 3662 ALA A O 1
ATOM 1242 N N . SER A 1 171 ? 26.32825 -12.35681 -14.18292 1.000 26.91073 3663 SER A N 1
ATOM 1243 C CA . SER A 1 171 ? 26.92447 -13.63891 -14.52304 1.000 29.66178 3663 SER A CA 1
ATOM 1244 C C . SER A 1 171 ? 27.91739 -13.41427 -15.65459 1.000 42.12775 3663 SER A C 1
ATOM 1245 O O . SER A 1 171 ? 27.61025 -12.72399 -16.63273 1.000 43.52364 3663 SER A O 1
ATOM 1248 N N . VAL A 1 172 ? 29.11494 -13.96419 -15.50546 1.000 39.29197 3664 VAL A N 1
ATOM 1249 C CA . VAL A 1 172 ? 30.18602 -13.70344 -16.45812 1.000 46.78195 3664 VAL A CA 1
ATOM 1250 C C . VAL A 1 172 ? 30.68114 -15.00735 -17.07247 1.000 48.61801 3664 VAL A C 1
ATOM 1251 O O . VAL A 1 172 ? 31.29597 -15.00575 -18.14026 1.000 65.52032 3664 VAL A O 1
ATOM 1256 N N . SER B 2 2 ? 38.15348 -3.27253 -15.23326 1.000 57.88864 -1 SER B N 1
ATOM 1257 C CA . SER B 2 2 ? 39.34658 -3.59573 -14.45903 1.000 55.98024 -1 SER B CA 1
ATOM 1258 C C . SER B 2 2 ? 39.16201 -3.17483 -13.00902 1.000 52.88005 -1 SER B C 1
ATOM 1259 O O . SER B 2 2 ? 38.33612 -2.30344 -12.71047 1.000 35.75495 -1 SER B O 1
ATOM 1262 N N . TYR B 2 3 ? 39.94384 -3.78815 -12.11944 0.760 40.01576 0 TYR B N 1
ATOM 1263 C CA . TYR B 2 3 ? 39.78108 -3.66768 -10.67541 0.760 41.06229 0 TYR B CA 1
ATOM 1264 C C . TYR B 2 3 ? 41.12108 -3.31981 -10.02895 0.760 42.94991 0 TYR B C 1
ATOM 1265 O O . TYR B 2 3 ? 42.16013 -3.23520 -10.69159 0.760 46.13972 0 TYR B O 1
ATOM 1274 N N . SER B 2 4 ? 41.08624 -3.13001 -8.71101 1.000 45.15060 1 SER B N 1
ATOM 1275 C CA . SER B 2 4 ? 42.25947 -2.87529 -7.88636 1.000 39.60059 1 SER B CA 1
ATOM 1276 C C . SER B 2 4 ? 41.94101 -3.34440 -6.47594 1.000 37.91793 1 SER B C 1
ATOM 1277 O O . SER B 2 4 ? 40.78471 -3.25993 -6.04778 1.000 34.85430 1 SER B O 1
ATOM 1280 N N . PRO B 2 5 ? 42.92841 -3.83449 -5.73208 1.000 48.21826 2 PRO B N 1
ATOM 1281 C CA . PRO B 2 5 ? 42.63878 -4.37942 -4.40192 1.000 46.95127 2 PRO B CA 1
ATOM 1282 C C . PRO B 2 5 ? 42.43122 -3.29058 -3.35926 1.000 47.14880 2 PRO B C 1
ATOM 1283 O O . PRO B 2 5 ? 43.05027 -2.22424 -3.39586 1.000 50.09126 2 PRO B O 1
ATOM 1287 N N . THR B 2 6 ? 41.53414 -3.57668 -2.41865 1.000 45.71142 3 THR B N 1
ATOM 1288 C CA . THR B 2 6 ? 41.35221 -2.71102 -1.25487 1.000 48.93854 3 THR B CA 1
ATOM 1289 C C . THR B 2 6 ? 42.48691 -2.91229 -0.25767 1.000 60.43903 3 THR B C 1
ATOM 1290 O O . THR B 2 6 ? 43.17301 -3.93733 -0.27743 1.000 52.99093 3 THR B O 1
#

Radius of gyration: 14.86 Å; Cα contacts (8 Å, |Δi|>4): 333; chains: 2; bounding box: 36×38×40 Å

GO terms:
  GO:0045892 negative regulation of DNA-templated transcription (P, IDA)
  GO:0005515 protein binding (F, IPI)
  GO:0060816 random inactivation of X chromosome (P, IDA)
  GO:0031048 regulatory ncRNA-mediated heterochromatin formation (P, IMP)
  GO:0003714 transcription corepressor activity (F, IDA)
  GO:0017053 transcription repressor complex (C, IDA)
  GO:0000122 negative regulation of transcription by RNA polymerase II (P, IDA)
  GO:0050769 positive regulation of neurogenesis (P, IMP)
  GO:0061629 RNA polymerase II-specific DNA-binding transcription factor binding (F, IPI)
  GO:0005654 nucleoplasm (C, IDA)
  GO:0070062 extracellular exosome (C, HDA)
  GO:0003723 RNA binding (F, HDA)

InterPro domains:
  IPR000504 RNA recognition motif domain [PF00076] (8-69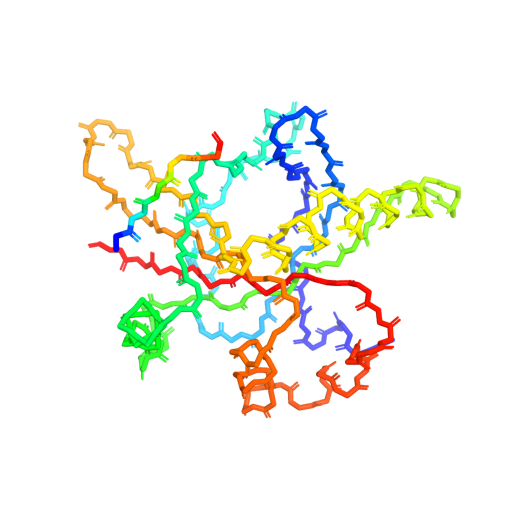)
  IPR000504 RNA recognition motif domain [PF00076] (339-406)
  IPR000504 RNA recognition motif domain [PF00076] (440-507)
  IPR000504 RNA recognition motif domain [PF00076] (520-583)
  IPR000504 RNA recognition motif domain [PS50102] (6-81)
  IPR000504 RNA recognition motif domain [PS50102] (335-408)
  IPR000504 RNA recognition motif domain [PS50102] (438-513)
  IPR000504 RNA recognition motif domain [PS50102] (517-589)
  IPR000504 RNA recognition motif domain [SM00360] (7-77)
  IPR000504 RNA recognition motif domain [SM00360] (336-409)
  IPR000504 RNA recognition motif domain [SM00360] (439-509)
  IPR000504 RNA recognition motif domain [SM00360] (518-585)
  IPR010912 Spen paralogue/orthologue C-terminal, metazoa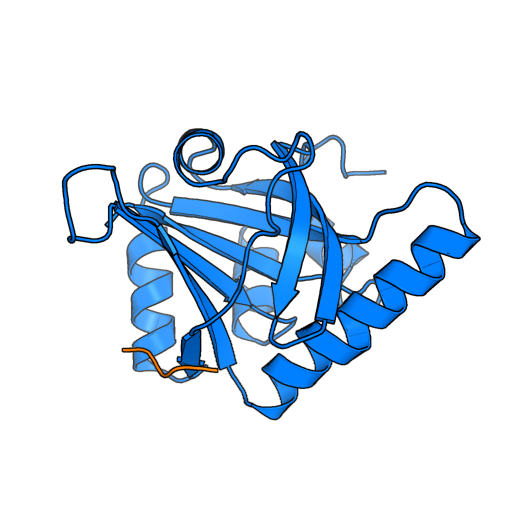 [PS50917] (3498-3664)
  IPR012677 Nucleotide-binding alpha-beta plait domain superfamily [G3DSA:3.30.70.330] (2-81)
  IPR012677 Nucleotide-binding alpha-beta plait domain superfamily [G3DSA:3.30.70.330] (335-412)
  IPR012677 Nucleotide-binding alpha-beta plait domain superfamily [G3DSA:3.30.70.330] (437-512)
  IPR012677 Nucleotide-binding alpha-beta plait domain superfamily [G3DSA:3.30.70.330] (513-607)
  IPR012921 Spen paralogue and orthologue SPOC, C-terminal [PF07744] (3501-3662)
  IPR016194 SPOC-like, C-terminal domain superfamily [G3DSA:2.40.290.10] (3495-3664)
  IPR016194 SPOC-like, C-terminal domain superfamily [SSF100939] (3496-3663)

Solvent-accessible surface area: 8844 Å² total

Secondary structure (DSSP, 8-state):
--TTSS-EEEEEEEEETTEEEEEEEEEEEE-THHHHHHS---SS---EEE-EEEE-SHHHHHHHHHTTSSTTSEEEEEEEE--SSHHHHHHHHHHIIIIIIHHHHHHTEEEEEEEEPTT--SEEEEEEEEPSSHHHHHHHHHH-HHHHHHHTTTS--EEEEEEE-/--EE-

Sequence (170 aa):
QLLKKYPIVWQGLLALKNDTAAVQLHFVSGNNVLAHRSLPLSEGGPPLRIAQRMRLEATQLEGVARRMTVETDYCLLLALPCGRDQEDVVSQTESLKAAFITYLQAKQAAGIINVPNPGSNQPAYVLQIFPPCEFSESHLSRLAPDLLASISNISPHLMIVIASVSYSPT